Protein AF-A0A7S0C338-F1 (afdb_monomer_lite)

Structure (mmCIF, N/CA/C/O backbone):
data_AF-A0A7S0C338-F1
#
_entry.id   AF-A0A7S0C338-F1
#
loop_
_atom_site.group_PDB
_atom_site.id
_atom_site.type_symbol
_atom_site.label_atom_id
_atom_site.label_alt_id
_atom_site.label_comp_id
_atom_site.label_asym_id
_atom_site.label_entity_id
_atom_site.label_seq_id
_atom_site.pdbx_PDB_ins_code
_atom_site.Cartn_x
_atom_site.Cartn_y
_atom_site.Cartn_z
_atom_site.occupancy
_atom_site.B_iso_or_equiv
_atom_site.auth_seq_id
_atom_site.auth_comp_id
_atom_site.auth_asym_id
_atom_site.auth_atom_id
_atom_site.pdbx_PDB_model_num
ATOM 1 N N . GLU A 1 1 ? -32.234 -62.249 -32.617 1.00 43.56 1 GLU A N 1
ATOM 2 C CA . GLU A 1 1 ? -32.065 -62.218 -31.153 1.00 43.56 1 GLU A CA 1
ATOM 3 C C . GLU A 1 1 ? -30.595 -62.358 -30.805 1.00 43.56 1 GLU A C 1
ATOM 5 O O . GLU A 1 1 ? -30.044 -63.428 -30.993 1.00 43.56 1 GLU A O 1
ATOM 10 N N . THR A 1 2 ? -29.974 -61.285 -30.325 1.00 38.41 2 THR A N 1
ATOM 11 C CA . THR A 1 2 ? -28.829 -61.321 -29.404 1.00 38.41 2 THR A CA 1
ATOM 12 C C . THR A 1 2 ? -28.812 -59.966 -28.703 1.00 38.41 2 THR A C 1
ATOM 14 O O . THR A 1 2 ? -28.660 -58.916 -29.319 1.00 38.41 2 THR A O 1
ATOM 17 N N . LYS A 1 3 ? -29.110 -60.005 -27.407 1.00 37.59 3 LYS A N 1
ATOM 18 C CA . LYS A 1 3 ? -29.259 -58.870 -26.499 1.00 37.59 3 LYS A CA 1
ATOM 19 C C . LYS A 1 3 ? -28.003 -58.865 -25.629 1.00 37.59 3 LYS A C 1
ATOM 21 O O . LYS A 1 3 ? -27.769 -59.845 -24.930 1.00 37.59 3 LYS A O 1
ATOM 26 N N . SER A 1 4 ? -27.207 -57.800 -25.666 1.00 38.62 4 SER A N 1
ATOM 27 C CA . SER A 1 4 ? -26.162 -57.555 -24.667 1.00 38.62 4 SER A CA 1
ATOM 28 C C . SER A 1 4 ? -26.230 -56.103 -24.212 1.00 38.62 4 SER A C 1
ATOM 30 O O . SER A 1 4 ? -25.842 -55.175 -24.917 1.00 38.62 4 SER A O 1
ATOM 32 N N . THR A 1 5 ? -26.789 -55.944 -23.025 1.00 36.72 5 THR A N 1
ATOM 33 C CA . THR A 1 5 ? -26.713 -54.788 -22.137 1.00 36.72 5 THR A CA 1
ATOM 34 C C . THR A 1 5 ? -25.279 -54.543 -21.673 1.00 36.72 5 THR A C 1
ATOM 36 O O . THR A 1 5 ? -24.632 -55.483 -21.222 1.00 36.72 5 THR A O 1
ATOM 39 N N . SER A 1 6 ? -24.835 -53.284 -21.697 1.00 41.03 6 SER A N 1
ATOM 40 C CA . SER A 1 6 ? -24.351 -52.595 -20.493 1.00 41.03 6 SER A CA 1
ATOM 41 C C . SER A 1 6 ? -24.250 -51.075 -20.713 1.00 41.03 6 SER A C 1
ATOM 43 O O . SER A 1 6 ? -23.958 -50.648 -21.831 1.00 41.03 6 SER A O 1
ATOM 45 N N . PRO A 1 7 ? -24.511 -50.270 -19.665 1.00 42.47 7 PRO A N 1
ATOM 46 C CA . PRO A 1 7 ? -24.491 -48.810 -19.675 1.00 42.47 7 PRO A CA 1
ATOM 47 C C . PRO A 1 7 ? -23.142 -48.265 -19.174 1.00 42.47 7 PRO A C 1
ATOM 49 O O . PRO A 1 7 ? -22.485 -48.911 -18.370 1.00 42.47 7 PRO A O 1
ATOM 52 N N . ASN A 1 8 ? -22.751 -47.074 -19.623 1.00 35.34 8 ASN A N 1
ATOM 53 C CA . ASN A 1 8 ? -21.753 -46.183 -19.011 1.00 35.34 8 ASN A CA 1
ATOM 54 C C . ASN A 1 8 ? -22.004 -44.812 -19.667 1.00 35.34 8 ASN A C 1
ATOM 56 O O . ASN A 1 8 ? -22.096 -44.745 -20.886 1.00 35.34 8 ASN A O 1
ATOM 60 N N . GLY A 1 9 ? -22.229 -43.698 -18.981 1.00 30.81 9 GLY A N 1
ATOM 61 C CA . GLY A 1 9 ? -21.728 -43.285 -17.679 1.00 30.81 9 GLY A CA 1
ATOM 62 C C . GLY A 1 9 ? -21.125 -41.898 -17.897 1.00 30.81 9 GLY A C 1
ATOM 63 O O . GLY A 1 9 ? -19.931 -41.781 -18.139 1.00 30.81 9 GLY A O 1
ATOM 64 N N . THR A 1 10 ? -21.963 -40.863 -17.917 1.00 35.44 10 THR A N 1
ATOM 65 C CA . THR A 1 10 ? -21.527 -39.461 -17.869 1.00 35.44 10 THR A CA 1
ATOM 66 C C . THR A 1 10 ? -22.003 -38.897 -16.543 1.00 35.44 10 THR A C 1
ATOM 68 O O . THR A 1 10 ? -23.114 -38.385 -16.442 1.00 35.44 10 THR A O 1
ATOM 71 N N . GLU A 1 11 ? -21.178 -39.085 -15.515 1.00 37.72 11 GLU A N 1
ATOM 72 C CA . GLU A 1 11 ? -21.279 -38.343 -14.263 1.00 37.72 11 GLU A CA 1
ATOM 73 C C . GLU A 1 11 ? -20.536 -37.019 -14.437 1.00 37.72 11 GLU A C 1
ATOM 75 O O . GLU A 1 11 ? -19.308 -36.963 -14.503 1.00 37.72 11 GLU A O 1
ATOM 80 N N . GLU A 1 12 ? -21.319 -35.957 -14.556 1.00 36.47 12 GLU A N 1
ATOM 81 C CA . GLU A 1 12 ? -20.896 -34.571 -14.434 1.00 36.47 12 GLU A CA 1
ATOM 82 C C . GLU A 1 12 ? -20.808 -34.275 -12.926 1.00 36.47 12 GLU A C 1
ATOM 84 O O . GLU A 1 12 ? -21.821 -34.174 -12.236 1.00 36.47 12 GLU A O 1
ATOM 89 N N . HIS A 1 13 ? -19.591 -34.261 -12.376 1.00 35.47 13 HIS A N 1
ATOM 90 C CA . HIS A 1 13 ? -19.359 -33.929 -10.967 1.00 35.47 13 HIS A CA 1
ATOM 91 C C . HIS A 1 13 ? -19.342 -32.406 -10.802 1.00 35.47 13 HIS A C 1
ATOM 93 O O . HIS A 1 13 ? -18.285 -31.775 -10.833 1.00 35.47 13 HIS A O 1
ATOM 99 N N . ASP A 1 14 ? -20.526 -31.824 -10.613 1.00 30.72 14 ASP A N 1
ATOM 100 C CA . ASP A 1 14 ? -20.688 -30.481 -10.056 1.00 30.72 14 ASP A CA 1
ATOM 101 C C . ASP A 1 14 ? -20.282 -30.506 -8.576 1.00 30.72 14 ASP A C 1
ATOM 103 O O . ASP A 1 14 ? -21.012 -30.969 -7.695 1.00 30.72 14 ASP A O 1
ATOM 107 N N . ALA A 1 15 ? -19.080 -30.009 -8.288 1.00 30.52 15 ALA A N 1
ATOM 108 C CA . ALA A 1 15 ? -18.600 -29.815 -6.928 1.00 30.52 15 ALA A CA 1
ATOM 109 C C . ALA A 1 15 ? -19.351 -28.647 -6.263 1.00 30.52 15 ALA A C 1
ATOM 111 O O . ALA A 1 15 ? -18.904 -27.499 -6.265 1.00 30.52 15 ALA A O 1
ATOM 112 N N . VAL A 1 16 ? -20.504 -28.949 -5.667 1.00 31.42 16 VAL A N 1
ATOM 113 C CA . VAL A 1 16 ? -21.186 -28.069 -4.714 1.00 31.42 16 VAL A CA 1
ATOM 114 C C . VAL A 1 16 ? -20.359 -28.039 -3.427 1.00 31.42 16 VAL A C 1
ATOM 116 O O . VAL A 1 16 ? -20.384 -28.971 -2.628 1.00 31.42 16 VAL A O 1
ATOM 119 N N . ILE A 1 17 ? -19.599 -26.961 -3.222 1.00 31.92 17 ILE A N 1
ATOM 120 C CA . ILE A 1 17 ? -18.939 -26.685 -1.942 1.00 31.92 17 ILE A CA 1
ATOM 121 C C . ILE A 1 17 ? -20.025 -26.255 -0.949 1.00 31.92 17 ILE A C 1
ATOM 123 O O . ILE A 1 17 ? -20.461 -25.104 -0.941 1.00 31.92 17 ILE A O 1
ATOM 127 N N . SER A 1 18 ? -20.483 -27.195 -0.124 1.00 28.11 18 SER A N 1
ATOM 128 C CA . SER A 1 18 ? -21.333 -26.923 1.034 1.00 28.11 18 SER A CA 1
ATOM 129 C C . SER A 1 18 ? -20.506 -26.271 2.145 1.00 28.11 18 SER A C 1
ATOM 131 O O . SER A 1 18 ? -19.536 -26.858 2.629 1.00 28.11 18 SER A O 1
ATOM 133 N N . PHE A 1 19 ? -20.893 -25.068 2.562 1.00 34.81 19 PHE A N 1
ATOM 134 C CA . PHE A 1 19 ? -20.373 -24.437 3.772 1.00 34.81 19 PHE A CA 1
ATOM 135 C C . PHE A 1 19 ? -21.035 -25.080 4.999 1.00 34.81 19 PHE A C 1
ATOM 137 O O . PHE A 1 19 ? -22.256 -25.206 5.038 1.00 34.81 19 PHE A O 1
ATOM 144 N N . TYR A 1 20 ? -20.235 -25.492 5.984 1.00 32.41 20 TYR A N 1
ATOM 145 C CA . TYR A 1 20 ? -20.728 -25.816 7.323 1.00 32.41 20 TYR A CA 1
ATOM 146 C C . TYR A 1 20 ? -21.104 -24.501 8.022 1.00 32.41 20 TYR A C 1
ATOM 148 O O . TYR A 1 20 ? -20.242 -23.643 8.222 1.00 32.41 20 TYR A O 1
ATOM 156 N N . GLU A 1 21 ? -22.381 -24.331 8.355 1.00 37.03 21 GLU A N 1
ATOM 157 C CA . GLU A 1 21 ? -22.854 -23.300 9.281 1.00 37.03 21 GLU A CA 1
ATOM 158 C C . GLU A 1 21 ? -22.939 -23.931 10.677 1.00 37.03 21 GLU A C 1
ATOM 160 O O . GLU A 1 21 ? -23.788 -24.785 10.919 1.00 37.03 21 GLU A O 1
ATOM 165 N N . ASP A 1 22 ? -22.039 -23.539 11.584 1.00 32.62 22 ASP A N 1
ATOM 166 C CA . ASP A 1 22 ? -22.205 -23.805 13.017 1.00 32.62 22 ASP A CA 1
ATOM 167 C C . ASP A 1 22 ? -23.166 -22.754 13.605 1.00 32.62 22 ASP A C 1
ATOM 169 O O . ASP A 1 22 ? -22.917 -21.546 13.554 1.00 32.62 22 ASP A O 1
ATOM 173 N N . GLU A 1 23 ? -24.285 -23.240 14.143 1.00 49.34 23 GLU A N 1
ATOM 174 C CA . GLU A 1 23 ? -25.528 -22.513 14.461 1.00 49.34 23 GLU A CA 1
ATOM 175 C C . GLU A 1 23 ? -25.677 -22.111 15.946 1.00 49.34 23 GLU A C 1
ATOM 177 O O . GLU A 1 23 ? -26.789 -21.910 16.421 1.00 49.34 23 GLU A O 1
ATOM 182 N N . GLU A 1 24 ? -24.604 -21.942 16.726 1.00 45.72 24 GLU A N 1
ATOM 183 C CA . GLU A 1 24 ? -24.749 -21.607 18.160 1.00 45.72 24 GLU A CA 1
ATOM 184 C C . GLU A 1 24 ? -23.833 -20.472 18.648 1.00 45.72 24 GLU A C 1
ATOM 186 O O . GLU A 1 24 ? -22.929 -20.677 19.455 1.00 45.72 24 GLU A O 1
ATOM 191 N N . ASN A 1 25 ? -24.101 -19.235 18.196 1.00 39.78 25 ASN A N 1
ATOM 192 C CA . ASN A 1 25 ? -24.156 -18.054 19.084 1.00 39.78 25 ASN A CA 1
ATOM 193 C C . ASN A 1 25 ? -24.581 -16.759 18.354 1.00 39.78 25 ASN A C 1
ATOM 195 O O . ASN A 1 25 ? -23.832 -16.180 17.567 1.00 39.78 25 ASN A O 1
ATOM 199 N N . LYS A 1 26 ? -25.758 -16.228 18.700 1.00 38.28 26 LYS A N 1
ATOM 200 C CA . LYS A 1 26 ? -26.211 -14.845 18.434 1.00 38.28 26 LYS A CA 1
ATOM 201 C C . LYS A 1 26 ? -26.968 -14.344 19.677 1.00 38.28 26 LYS A C 1
ATOM 203 O O . LYS A 1 26 ? -27.572 -15.179 20.343 1.00 38.28 26 LYS A O 1
ATOM 208 N N . PRO A 1 27 ? -27.071 -13.025 19.958 1.00 42.88 27 PRO A N 1
ATOM 209 C CA . PRO A 1 27 ? -26.580 -11.889 19.176 1.00 42.88 27 PRO A CA 1
ATOM 210 C C . PRO A 1 27 ? -25.826 -10.834 20.017 1.00 42.88 27 PRO A C 1
ATOM 212 O O . PRO A 1 27 ? -26.316 -10.352 21.036 1.00 42.88 27 PRO A O 1
ATOM 215 N N . LEU A 1 28 ? -24.692 -10.341 19.520 1.00 40.44 28 LEU A N 1
ATOM 216 C CA . LEU A 1 28 ? -24.224 -8.997 19.867 1.00 40.44 28 LEU A CA 1
ATOM 217 C C . LEU A 1 28 ? -24.465 -8.121 18.642 1.00 40.44 28 LEU A C 1
ATOM 219 O O . LEU A 1 28 ? -23.961 -8.430 17.568 1.00 40.44 28 LEU A O 1
ATOM 223 N N . VAL A 1 29 ? -25.330 -7.115 18.818 1.00 45.50 29 VAL A N 1
ATOM 224 C CA . VAL A 1 29 ? -25.673 -6.003 17.910 1.00 45.50 29 VAL A CA 1
ATOM 225 C C . VAL A 1 29 ? -25.000 -6.113 16.541 1.00 45.50 29 VAL A C 1
ATOM 227 O O . VAL A 1 29 ? -23.819 -5.798 16.404 1.00 45.50 29 VAL A O 1
ATOM 230 N N . SER A 1 30 ? -25.751 -6.539 15.520 1.00 45.62 30 SER A N 1
ATOM 231 C CA . SER A 1 30 ? -25.252 -6.571 14.146 1.00 45.62 30 SER A CA 1
ATOM 232 C C . SER A 1 30 ? -24.934 -5.143 13.705 1.00 45.62 30 SER A C 1
ATOM 234 O O . SER A 1 30 ? -25.808 -4.424 13.214 1.00 45.62 30 SER A O 1
ATOM 236 N N . LYS A 1 31 ? -23.684 -4.707 13.881 1.00 58.28 31 LYS A N 1
ATOM 237 C CA . LYS A 1 31 ? -23.162 -3.609 13.077 1.00 58.28 31 LYS A CA 1
ATOM 238 C C . LYS A 1 31 ? -23.349 -4.058 11.633 1.00 58.28 31 LYS A C 1
ATOM 240 O O . LYS A 1 31 ? -22.826 -5.099 11.238 1.00 58.28 31 LYS A O 1
ATOM 245 N N . GLY A 1 32 ? -24.197 -3.344 10.894 1.00 69.88 32 GLY A N 1
ATOM 246 C CA . GLY A 1 32 ? -24.371 -3.591 9.471 1.00 69.88 32 GLY A CA 1
ATOM 247 C C . GLY A 1 32 ? -22.998 -3.626 8.806 1.00 69.88 32 GLY A C 1
ATOM 248 O O . GLY A 1 32 ? -22.091 -2.897 9.209 1.00 69.88 32 GLY A O 1
ATOM 249 N N . LYS A 1 33 ? -22.830 -4.518 7.832 1.00 74.75 33 LYS A N 1
ATOM 250 C CA . LYS A 1 33 ? -21.594 -4.607 7.055 1.00 74.75 33 LYS A CA 1
ATOM 251 C C . LYS A 1 33 ? -21.246 -3.215 6.500 1.00 74.75 33 LYS A C 1
ATOM 253 O O . LYS A 1 33 ? -22.156 -2.583 5.958 1.00 74.75 33 LYS A O 1
ATOM 258 N N . PRO A 1 34 ? -19.992 -2.742 6.623 1.00 82.00 34 PRO A N 1
ATOM 259 C CA . PRO A 1 34 ? -19.646 -1.391 6.203 1.00 82.00 34 PRO A CA 1
ATOM 260 C C . PRO A 1 34 ? -19.918 -1.193 4.707 1.00 82.00 34 PRO A C 1
ATOM 262 O O . PRO A 1 34 ? -19.687 -2.090 3.887 1.00 82.00 34 PRO A O 1
ATOM 265 N N . SER A 1 35 ? -20.460 -0.024 4.380 1.00 81.50 35 SER A N 1
ATOM 266 C CA . SER A 1 35 ? -20.827 0.416 3.038 1.00 81.50 35 SER A CA 1
ATOM 267 C C . SER A 1 35 ? -19.679 1.188 2.383 1.00 81.50 35 SER A C 1
ATOM 269 O O . SER A 1 35 ? -18.842 1.764 3.072 1.00 81.50 35 SER A O 1
ATOM 271 N N . SER A 1 36 ? -19.652 1.275 1.050 1.00 75.88 36 SER A N 1
ATOM 272 C CA . SER A 1 36 ? -18.577 1.971 0.318 1.00 75.88 36 SER A CA 1
ATOM 273 C C . SER A 1 36 ? -18.465 3.473 0.604 1.00 75.88 36 SER A C 1
ATOM 275 O O . SER A 1 36 ? -17.475 4.099 0.241 1.00 75.88 36 SER A O 1
ATOM 277 N N . SER A 1 37 ? -19.464 4.068 1.260 1.00 80.94 37 SER A N 1
ATOM 278 C CA . SER A 1 37 ? -19.430 5.472 1.688 1.00 80.94 37 SER A CA 1
ATOM 279 C C . SER A 1 37 ? -18.723 5.672 3.035 1.00 80.94 37 SER A C 1
ATOM 281 O O . SER A 1 37 ? -18.488 6.814 3.432 1.00 80.94 37 SER A O 1
ATOM 283 N N . ASP A 1 38 ? -18.370 4.584 3.727 1.00 86.06 38 ASP A N 1
ATOM 284 C CA . ASP A 1 38 ? -17.810 4.622 5.081 1.00 86.06 38 ASP A CA 1
ATOM 285 C C . ASP A 1 38 ? -16.304 4.918 5.082 1.00 86.06 38 ASP A C 1
ATOM 287 O O . ASP A 1 38 ? -15.761 5.336 6.103 1.00 86.06 38 ASP A O 1
ATOM 291 N N . TRP A 1 39 ? -15.619 4.741 3.947 1.00 94.12 39 TRP A N 1
ATOM 292 C CA . TRP A 1 39 ? -14.182 4.974 3.810 1.00 94.12 39 TRP A CA 1
ATOM 293 C C . TRP A 1 39 ? -13.843 5.954 2.685 1.00 94.12 39 TRP A C 1
ATOM 295 O O . TRP A 1 39 ? -14.589 6.169 1.731 1.00 94.12 39 TRP A O 1
ATOM 305 N N . LYS A 1 40 ? -12.665 6.562 2.803 1.00 95.19 40 LYS A N 1
ATOM 306 C CA . LYS A 1 40 ? -12.047 7.434 1.801 1.00 95.19 40 LYS A CA 1
ATOM 307 C C . LYS A 1 40 ? -10.656 6.922 1.464 1.00 95.19 40 LYS A C 1
ATOM 309 O O . LYS A 1 40 ? -10.075 6.159 2.226 1.00 95.19 40 LYS A O 1
ATOM 314 N N . PHE A 1 41 ? -10.111 7.368 0.336 1.00 95.81 41 PHE A N 1
ATOM 315 C CA . PHE A 1 41 ? -8.775 6.986 -0.115 1.00 95.81 41 PHE A CA 1
ATOM 316 C C . PHE A 1 41 ? -7.814 8.169 -0.062 1.00 95.81 41 PHE A C 1
ATOM 318 O O . PHE A 1 41 ? -8.179 9.280 -0.452 1.00 95.81 41 PHE A O 1
ATOM 325 N N . ARG A 1 42 ? -6.577 7.929 0.377 1.00 95.25 42 ARG A N 1
ATOM 326 C CA . ARG A 1 42 ? -5.474 8.898 0.290 1.00 95.25 42 ARG A CA 1
ATOM 327 C C . ARG A 1 42 ? -4.122 8.190 0.143 1.00 95.25 42 ARG A C 1
ATOM 329 O O . ARG A 1 42 ? -4.019 7.018 0.507 1.00 95.25 42 ARG A O 1
ATOM 336 N N . PRO A 1 43 ? -3.075 8.881 -0.337 1.00 94.62 43 PRO A N 1
ATOM 337 C CA . PRO A 1 43 ? -1.708 8.394 -0.206 1.00 94.62 43 PRO A CA 1
ATOM 338 C C . PRO A 1 43 ? -1.318 8.217 1.265 1.00 94.62 43 PRO A C 1
ATOM 340 O O . PRO A 1 43 ? -1.842 8.902 2.153 1.00 94.62 43 PRO A O 1
ATOM 343 N N . LEU A 1 44 ? -0.374 7.316 1.517 1.00 93.50 44 LEU A N 1
ATOM 344 C CA . LEU A 1 44 ? 0.226 7.167 2.837 1.00 93.50 44 LEU A CA 1
ATOM 345 C C . LEU A 1 44 ? 1.084 8.400 3.173 1.00 93.50 44 LEU A C 1
ATOM 347 O O . LEU A 1 44 ? 1.752 8.951 2.297 1.00 93.50 44 LEU A O 1
ATOM 351 N N . HIS A 1 45 ? 1.092 8.827 4.435 1.00 91.75 45 HIS A N 1
ATOM 352 C CA . HIS A 1 45 ? 1.898 9.956 4.904 1.00 91.75 45 HIS A CA 1
ATOM 353 C C . HIS A 1 45 ? 2.800 9.576 6.083 1.00 91.75 45 HIS A C 1
ATOM 355 O O . HIS A 1 45 ? 2.577 8.578 6.764 1.00 91.75 45 HIS A O 1
ATOM 361 N N . VAL A 1 46 ? 3.787 10.420 6.404 1.00 92.69 46 VAL A N 1
ATOM 362 C CA . VAL A 1 46 ? 4.780 10.165 7.472 1.00 92.69 46 VAL A CA 1
ATOM 363 C C . VAL A 1 46 ? 4.143 9.841 8.831 1.00 92.69 46 VAL A C 1
ATOM 365 O O . VAL A 1 46 ? 4.624 8.955 9.531 1.00 92.69 46 VAL A O 1
ATOM 368 N N . GLY A 1 47 ? 3.019 10.476 9.179 1.00 92.69 47 GLY A N 1
ATOM 369 C CA . GLY A 1 47 ? 2.276 10.189 10.416 1.00 92.69 47 GLY A CA 1
ATOM 370 C C . GLY A 1 47 ? 1.585 8.815 10.478 1.00 92.69 47 GLY A C 1
ATOM 371 O O . GLY A 1 47 ? 1.055 8.447 11.525 1.00 92.69 47 GLY A O 1
ATOM 372 N N . ASP A 1 48 ? 1.573 8.041 9.389 1.00 94.38 48 ASP A N 1
ATOM 373 C CA . ASP A 1 48 ? 0.963 6.706 9.347 1.00 94.38 48 ASP A CA 1
ATOM 374 C C . ASP A 1 48 ? 1.952 5.602 9.729 1.00 94.38 48 ASP A C 1
ATOM 376 O O . ASP A 1 48 ? 1.530 4.466 9.908 1.00 94.38 48 ASP A O 1
ATOM 380 N N . ARG A 1 49 ? 3.253 5.913 9.860 1.00 94.69 49 ARG A N 1
ATOM 381 C CA . ARG A 1 49 ? 4.346 4.931 9.990 1.00 94.69 49 ARG A CA 1
ATOM 382 C C . ARG A 1 49 ? 4.068 3.829 11.015 1.00 94.69 49 ARG A C 1
ATOM 384 O O . ARG A 1 49 ? 4.162 2.651 10.685 1.00 94.69 49 ARG A O 1
ATOM 391 N N . GLU A 1 50 ? 3.713 4.206 12.238 1.00 95.25 50 GLU A N 1
ATOM 392 C CA . GLU A 1 50 ? 3.494 3.232 13.317 1.00 95.25 50 GLU A CA 1
ATOM 393 C C . GLU A 1 50 ? 2.208 2.424 13.120 1.00 95.25 50 GLU A C 1
ATOM 395 O O . GLU A 1 50 ? 2.163 1.225 13.397 1.00 95.25 50 GLU A O 1
ATOM 400 N N . GLU A 1 51 ? 1.167 3.061 12.588 1.00 95.44 51 GLU A N 1
ATOM 401 C CA . GLU A 1 51 ? -0.120 2.416 12.334 1.00 95.44 51 GLU A CA 1
ATOM 402 C C . GLU A 1 51 ? -0.008 1.407 11.192 1.00 95.44 51 GLU A C 1
ATOM 404 O O . GLU A 1 51 ? -0.412 0.258 11.344 1.00 95.44 51 GLU A O 1
ATOM 409 N N . ILE A 1 52 ? 0.616 1.790 10.075 1.00 95.31 52 ILE A N 1
ATOM 410 C CA . ILE A 1 52 ? 0.778 0.893 8.933 1.00 95.31 52 ILE A CA 1
ATOM 411 C C . ILE A 1 52 ? 1.689 -0.289 9.262 1.00 95.31 52 ILE A C 1
ATOM 413 O O . ILE A 1 52 ? 1.422 -1.393 8.790 1.00 95.31 52 ILE A O 1
ATOM 417 N N . LYS A 1 53 ? 2.724 -0.083 10.088 1.00 96.25 53 LYS A N 1
ATOM 418 C CA . LYS A 1 53 ? 3.587 -1.158 10.583 1.00 96.25 53 LYS A CA 1
ATOM 419 C C . LYS A 1 53 ? 2.793 -2.146 11.428 1.00 96.25 53 LYS A C 1
ATOM 421 O O . LYS A 1 53 ? 2.832 -3.339 11.147 1.00 96.25 53 LYS A O 1
ATOM 426 N N . SER A 1 54 ? 2.039 -1.642 12.403 1.00 96.00 54 SER A N 1
ATOM 427 C CA . SER A 1 54 ? 1.208 -2.477 13.278 1.00 96.00 54 SER A CA 1
ATOM 428 C C . SER A 1 54 ? 0.207 -3.302 12.464 1.00 96.00 54 SER A C 1
ATOM 430 O O . SER A 1 54 ? 0.100 -4.509 12.653 1.00 96.00 54 SER A O 1
ATOM 432 N N . LEU A 1 55 ? -0.448 -2.675 11.481 1.00 96.31 55 LEU A N 1
ATOM 433 C CA . LEU A 1 55 ? -1.368 -3.357 10.571 1.00 96.31 55 LEU A CA 1
ATOM 434 C C . LEU A 1 55 ? -0.669 -4.409 9.699 1.00 96.31 55 LEU A C 1
ATOM 436 O O . LEU A 1 55 ? -1.228 -5.475 9.483 1.00 96.31 55 LEU A O 1
ATOM 440 N N . HIS A 1 56 ? 0.547 -4.161 9.203 1.00 96.12 56 HIS A N 1
ATOM 441 C CA . HIS A 1 56 ? 1.285 -5.169 8.430 1.00 96.12 56 HIS A CA 1
ATOM 442 C C . HIS A 1 56 ? 1.680 -6.375 9.286 1.00 96.12 56 HIS A C 1
ATOM 444 O O . HIS A 1 56 ? 1.556 -7.504 8.818 1.00 96.12 56 HIS A O 1
ATOM 450 N N . GLU A 1 57 ? 2.128 -6.146 10.522 1.00 95.38 57 GLU A N 1
ATOM 451 C CA . GLU A 1 57 ? 2.468 -7.216 11.468 1.00 95.38 57 GLU A CA 1
ATOM 452 C C . GLU A 1 57 ? 1.240 -8.031 11.900 1.00 95.38 57 GLU A C 1
ATOM 454 O O . GLU A 1 57 ? 1.367 -9.214 12.207 1.00 95.38 57 GLU A O 1
ATOM 459 N N . GLU 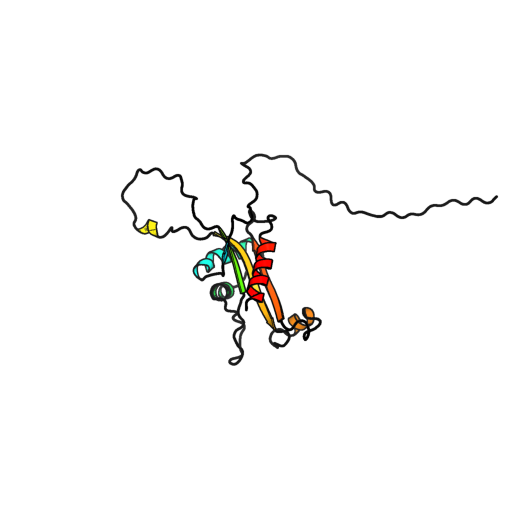A 1 58 ? 0.054 -7.417 11.894 1.00 95.50 58 GLU A N 1
ATOM 460 C CA . GLU A 1 58 ? -1.222 -8.092 12.135 1.00 95.50 58 GLU A CA 1
ATOM 461 C C . GLU A 1 58 ? -1.708 -8.870 10.899 1.00 95.50 58 GLU A C 1
ATOM 463 O O . GLU A 1 58 ? -2.156 -10.011 11.005 1.00 95.50 58 GLU A O 1
ATOM 468 N N . TRP A 1 59 ? -1.649 -8.259 9.713 1.00 95.38 59 TRP A N 1
ATOM 469 C CA . TRP A 1 59 ? -2.228 -8.821 8.490 1.00 95.38 59 TRP A CA 1
ATOM 470 C C . TRP A 1 59 ? -1.369 -9.911 7.857 1.00 95.38 59 TRP A C 1
ATOM 472 O O . TRP A 1 59 ? -1.911 -10.774 7.162 1.00 95.38 59 TRP A O 1
ATOM 482 N N . PHE A 1 60 ? -0.051 -9.869 8.058 1.00 94.81 60 PHE A N 1
ATOM 483 C CA . PHE A 1 60 ? 0.885 -10.751 7.375 1.00 94.81 60 PHE A CA 1
ATOM 484 C C . PHE A 1 60 ? 1.833 -11.443 8.359 1.00 94.81 60 PHE A C 1
ATOM 486 O O . PHE A 1 60 ? 2.408 -10.801 9.233 1.00 94.81 60 PHE A O 1
ATOM 493 N N . PRO A 1 61 ? 2.107 -12.745 8.167 1.00 92.00 61 PRO A N 1
ATOM 494 C CA . PRO A 1 61 ? 3.099 -13.457 8.974 1.00 92.00 61 PRO A CA 1
ATOM 495 C C . PRO A 1 61 ? 4.543 -13.014 8.673 1.00 92.00 61 PRO A C 1
ATOM 497 O O . PRO A 1 61 ? 5.462 -13.332 9.427 1.00 92.00 61 PRO A O 1
ATOM 500 N N . VAL A 1 62 ? 4.764 -12.303 7.560 1.00 91.31 62 VAL A N 1
ATOM 501 C CA . VAL A 1 62 ? 6.080 -11.828 7.120 1.00 91.31 62 VAL A CA 1
ATOM 502 C C . VAL A 1 62 ? 6.350 -10.441 7.693 1.00 91.31 62 VAL A C 1
ATOM 504 O O . VAL A 1 62 ? 5.587 -9.505 7.466 1.00 91.31 62 VAL A O 1
ATOM 507 N N . ARG A 1 63 ? 7.482 -10.292 8.388 1.00 90.25 63 ARG A N 1
ATOM 508 C CA . ARG A 1 63 ? 7.926 -9.002 8.925 1.00 90.25 63 ARG A CA 1
ATOM 509 C C . ARG A 1 63 ? 8.806 -8.263 7.926 1.00 90.25 63 ARG A C 1
ATOM 511 O O . ARG A 1 63 ? 9.837 -8.779 7.499 1.00 90.25 63 ARG A O 1
ATOM 518 N N . TYR A 1 64 ? 8.424 -7.031 7.615 1.00 91.25 64 TYR A N 1
ATOM 519 C CA . TYR A 1 64 ? 9.269 -6.092 6.883 1.00 91.25 64 TYR A CA 1
ATOM 520 C C . TYR A 1 64 ? 10.246 -5.387 7.831 1.00 91.25 64 TYR A C 1
ATOM 522 O O . TYR A 1 64 ? 9.997 -5.267 9.031 1.00 91.25 64 TYR A O 1
ATOM 530 N N . ASN A 1 65 ? 11.375 -4.922 7.297 1.00 92.00 65 ASN A N 1
ATOM 531 C CA . ASN A 1 65 ? 12.360 -4.166 8.067 1.00 92.00 65 ASN A CA 1
ATOM 532 C C . ASN A 1 65 ? 11.889 -2.722 8.338 1.00 92.00 65 ASN A C 1
ATOM 534 O O . ASN A 1 65 ? 11.070 -2.167 7.611 1.00 92.00 65 ASN A O 1
ATOM 538 N N . GLU A 1 66 ? 12.445 -2.078 9.368 1.00 93.06 66 GLU A N 1
ATOM 539 C CA . GLU A 1 66 ? 12.099 -0.687 9.718 1.00 93.06 66 GLU A CA 1
ATOM 540 C C . GLU A 1 66 ? 12.313 0.286 8.551 1.00 93.06 66 GLU A C 1
ATOM 542 O O . GLU A 1 66 ? 11.483 1.157 8.287 1.00 93.06 66 GLU A O 1
ATOM 547 N N . SER A 1 67 ? 13.400 0.090 7.801 1.00 90.75 67 SER A N 1
ATOM 548 C CA . SER A 1 67 ? 13.745 0.934 6.659 1.00 90.75 67 SER A CA 1
ATOM 549 C C . SER A 1 67 ? 12.727 0.849 5.521 1.00 90.75 67 SER A C 1
ATOM 551 O O . SER A 1 67 ? 12.569 1.831 4.790 1.00 90.75 67 SER A O 1
ATOM 553 N N . PHE A 1 68 ? 12.005 -0.268 5.373 1.00 91.19 68 PHE A N 1
ATOM 554 C CA . PHE A 1 68 ? 10.887 -0.371 4.439 1.00 91.19 68 PHE A CA 1
ATOM 555 C C . PHE A 1 68 ? 9.768 0.592 4.828 1.00 91.19 68 PHE A C 1
ATOM 557 O O . PHE A 1 68 ? 9.363 1.390 3.987 1.00 91.19 68 PHE A O 1
ATOM 564 N N . TYR A 1 69 ? 9.323 0.597 6.089 1.00 93.69 69 TYR A N 1
ATOM 565 C CA . TYR A 1 69 ? 8.260 1.503 6.545 1.00 93.69 69 TYR A CA 1
ATOM 566 C C . TYR A 1 69 ? 8.674 2.973 6.440 1.00 93.69 69 TYR A C 1
ATOM 568 O O . TYR A 1 69 ? 7.884 3.814 6.011 1.00 93.69 69 TYR A O 1
ATOM 576 N N . ASP A 1 70 ? 9.938 3.277 6.741 1.00 92.00 70 ASP A N 1
ATOM 577 C CA . ASP A 1 70 ? 10.502 4.613 6.551 1.00 92.00 70 ASP A CA 1
ATOM 578 C C . ASP A 1 70 ? 10.512 5.063 5.088 1.00 92.00 70 ASP A C 1
ATOM 580 O O . ASP A 1 70 ? 10.282 6.241 4.794 1.00 92.00 70 ASP A O 1
ATOM 584 N N . SER A 1 71 ? 10.787 4.141 4.171 1.00 90.44 71 SER A N 1
ATOM 585 C CA . SER A 1 71 ? 10.799 4.416 2.735 1.00 90.44 71 SER A CA 1
ATOM 586 C C . SER A 1 71 ? 9.365 4.535 2.191 1.00 90.44 71 SER A C 1
ATOM 588 O O . SER A 1 71 ? 9.065 5.457 1.428 1.00 90.44 71 SER A O 1
ATOM 590 N N . LEU A 1 72 ? 8.457 3.682 2.673 1.00 92.00 72 LEU A N 1
ATOM 591 C CA . LEU A 1 72 ? 7.049 3.603 2.288 1.00 92.00 72 LEU A CA 1
ATOM 592 C C . LEU A 1 72 ? 6.293 4.910 2.553 1.00 92.00 72 LEU A C 1
ATOM 594 O O . LEU A 1 72 ? 5.708 5.472 1.632 1.00 92.00 72 LEU A O 1
ATOM 598 N N . VAL A 1 73 ? 6.372 5.454 3.771 1.00 92.50 73 VAL A N 1
ATOM 599 C CA . VAL A 1 73 ? 5.678 6.713 4.125 1.00 92.50 73 VAL A CA 1
ATOM 600 C C . VAL A 1 73 ? 6.256 7.958 3.445 1.00 92.50 73 VAL A C 1
ATOM 602 O O . VAL A 1 73 ? 5.681 9.042 3.527 1.00 92.50 73 VAL A O 1
ATOM 605 N N . ARG A 1 74 ? 7.417 7.820 2.796 1.00 89.81 74 ARG A N 1
ATOM 606 C CA . ARG A 1 74 ? 8.086 8.869 2.013 1.00 89.81 74 ARG A CA 1
ATOM 607 C C . ARG A 1 74 ? 7.953 8.648 0.507 1.00 89.81 74 ARG A C 1
ATOM 609 O O . ARG A 1 74 ? 8.525 9.422 -0.258 1.00 89.81 74 ARG A O 1
ATOM 616 N N . ASN A 1 75 ? 7.239 7.603 0.094 1.00 85.12 75 ASN A N 1
ATOM 617 C CA . ASN A 1 75 ? 7.089 7.171 -1.290 1.00 85.12 75 ASN A CA 1
ATOM 618 C C . ASN A 1 75 ? 8.409 6.873 -2.026 1.00 85.12 75 ASN A C 1
ATOM 620 O O . ASN A 1 75 ? 8.528 7.070 -3.235 1.00 85.12 75 ASN A O 1
ATOM 624 N N . LYS A 1 76 ? 9.430 6.407 -1.303 1.00 81.81 76 LYS A N 1
ATOM 625 C CA . LYS A 1 76 ? 10.746 6.081 -1.869 1.00 81.81 76 LYS A CA 1
ATOM 626 C C . LYS A 1 76 ? 10.950 4.575 -1.840 1.00 81.81 76 LYS A C 1
ATOM 628 O O . LYS A 1 76 ? 10.598 3.942 -0.856 1.00 81.81 76 LYS A O 1
ATOM 633 N N . PHE A 1 77 ? 11.552 3.998 -2.876 1.00 74.44 77 PHE A N 1
ATOM 634 C CA . PHE A 1 77 ? 12.064 2.631 -2.825 1.00 74.44 77 PHE A CA 1
ATOM 635 C C . PHE A 1 77 ? 13.591 2.672 -2.805 1.00 74.44 77 PHE A C 1
ATOM 637 O O . PHE A 1 77 ? 14.230 3.122 -3.757 1.00 74.44 77 PHE A O 1
ATOM 644 N N . SER A 1 78 ? 14.189 2.246 -1.694 1.00 61.44 78 SER A N 1
ATOM 645 C CA . SER A 1 78 ? 15.641 2.238 -1.510 1.00 61.44 78 SER A CA 1
ATOM 646 C C . SER A 1 78 ? 16.241 0.905 -1.965 1.00 61.44 78 SER A C 1
ATOM 648 O O . SER A 1 78 ? 16.719 0.110 -1.162 1.00 61.44 78 SER A O 1
ATOM 650 N N . SER A 1 79 ? 16.250 0.656 -3.274 1.00 56.12 79 SER A N 1
ATOM 651 C CA . SER A 1 79 ? 17.129 -0.373 -3.845 1.00 56.12 79 SER A CA 1
ATOM 652 C C . SER A 1 79 ? 18.439 0.267 -4.293 1.00 56.12 79 SER A C 1
ATOM 654 O O . SER A 1 79 ? 18.452 1.280 -4.988 1.00 56.12 79 SER A O 1
ATOM 656 N N . GLN A 1 80 ? 19.543 -0.296 -3.811 1.00 52.25 80 GLN A N 1
ATOM 657 C CA . GLN A 1 80 ? 20.901 0.218 -3.958 1.00 52.25 80 GLN A CA 1
ATOM 658 C C . GLN A 1 80 ? 21.382 0.354 -5.415 1.00 52.25 80 GLN A C 1
ATOM 660 O O . GLN A 1 80 ? 21.163 -0.531 -6.234 1.00 52.25 80 GLN A O 1
ATOM 665 N N . LYS A 1 81 ? 22.188 1.412 -5.601 1.00 47.53 81 LYS A N 1
ATOM 666 C CA . LYS A 1 81 ? 23.399 1.530 -6.437 1.00 47.53 81 LYS A CA 1
ATOM 667 C C . LYS A 1 81 ? 23.247 1.504 -7.954 1.00 47.53 81 LYS A C 1
ATOM 669 O O . LYS A 1 81 ? 23.830 0.672 -8.624 1.00 47.53 81 LYS A O 1
ATOM 674 N N . ASP A 1 82 ? 22.638 2.557 -8.466 1.00 53.62 82 ASP A N 1
ATOM 675 C CA . ASP A 1 82 ? 23.146 3.205 -9.671 1.00 53.62 82 ASP A CA 1
ATOM 676 C C . ASP A 1 82 ? 23.062 4.709 -9.418 1.00 53.62 82 ASP A C 1
ATOM 678 O O . ASP A 1 82 ? 21.963 5.255 -9.323 1.00 53.62 82 ASP A O 1
ATOM 682 N N . GLU A 1 83 ? 24.201 5.390 -9.291 1.00 59.03 83 GLU A N 1
ATOM 683 C CA . GLU A 1 83 ? 24.248 6.849 -9.069 1.00 59.03 83 GLU A CA 1
ATOM 684 C C . GLU A 1 83 ? 23.596 7.643 -10.221 1.00 59.03 83 GLU A C 1
ATOM 686 O O . GLU A 1 83 ? 23.235 8.807 -10.052 1.00 59.03 83 GLU A O 1
ATOM 691 N N . ASN A 1 84 ? 23.347 6.982 -11.359 1.00 58.34 84 ASN A N 1
ATOM 692 C CA . ASN A 1 84 ? 22.716 7.547 -12.549 1.00 58.34 84 ASN A CA 1
ATOM 693 C C . ASN A 1 84 ? 21.274 7.060 -12.800 1.00 58.34 84 ASN A C 1
ATOM 695 O O . ASN A 1 84 ? 20.632 7.545 -13.734 1.00 58.34 84 ASN A O 1
ATOM 699 N N . SER A 1 85 ? 20.735 6.125 -12.008 1.00 60.28 85 SER A N 1
ATOM 700 C CA . SER A 1 85 ? 19.377 5.606 -12.222 1.00 60.28 85 SER A CA 1
ATOM 701 C C . SER A 1 85 ? 18.361 6.362 -11.368 1.00 60.28 85 SER A C 1
ATOM 703 O O . SER A 1 85 ? 18.488 6.434 -10.147 1.00 60.28 85 SER A O 1
ATOM 705 N N . LYS A 1 86 ? 17.293 6.877 -11.997 1.00 61.66 86 LYS A N 1
ATOM 706 C CA . LYS A 1 86 ? 16.169 7.525 -11.295 1.00 61.66 86 LYS A CA 1
ATOM 707 C C . LYS A 1 86 ? 15.663 6.611 -10.162 1.00 61.66 86 LYS A C 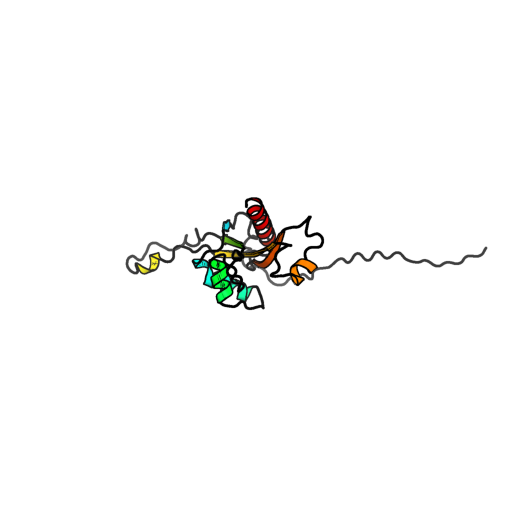1
ATOM 709 O O . LYS A 1 86 ? 15.401 5.436 -10.442 1.00 61.66 86 LYS A O 1
ATOM 714 N N . PRO A 1 87 ? 15.503 7.096 -8.918 1.00 65.12 87 PRO A N 1
ATOM 715 C CA . PRO A 1 87 ? 15.019 6.268 -7.819 1.00 65.12 87 PRO A CA 1
ATOM 716 C C . PRO A 1 87 ? 13.677 5.640 -8.189 1.00 65.12 87 PRO A C 1
ATOM 718 O O . PRO A 1 87 ? 12.820 6.279 -8.801 1.00 65.12 87 PRO A O 1
ATOM 721 N N . GLN A 1 88 ? 13.522 4.357 -7.875 1.00 73.00 88 GLN A N 1
ATOM 722 C CA . GLN A 1 88 ? 12.240 3.692 -8.021 1.00 73.00 88 GLN A CA 1
ATOM 723 C C . GLN A 1 88 ? 11.301 4.236 -6.943 1.00 73.00 88 GLN A C 1
ATOM 725 O O . GLN A 1 88 ? 11.670 4.338 -5.772 1.00 73.00 88 GLN A O 1
ATOM 730 N N . GLU A 1 89 ? 10.105 4.638 -7.348 1.00 84.62 89 GLU A N 1
ATOM 731 C CA . GLU A 1 89 ? 9.095 5.139 -6.426 1.00 84.62 89 GLU A CA 1
ATOM 732 C C . GLU A 1 89 ? 8.204 3.977 -5.991 1.00 84.62 89 GLU A C 1
ATOM 734 O O . GLU A 1 89 ? 7.903 3.054 -6.763 1.00 84.62 89 GLU A O 1
ATOM 739 N N . LEU A 1 90 ? 7.817 4.010 -4.720 1.00 89.50 90 LEU A N 1
ATOM 740 C CA . LEU A 1 90 ? 6.712 3.187 -4.265 1.00 89.50 90 LEU A CA 1
ATOM 741 C C . LEU A 1 90 ? 5.407 3.832 -4.736 1.00 89.50 90 LEU A C 1
ATOM 743 O O . LEU A 1 90 ? 5.352 5.002 -5.103 1.00 89.50 90 LEU A O 1
ATOM 747 N N . TYR A 1 91 ? 4.359 3.032 -4.769 1.00 92.19 91 TYR A N 1
ATOM 748 C CA . TYR A 1 91 ? 2.989 3.499 -4.772 1.00 92.19 91 TYR A CA 1
ATOM 749 C C . TYR A 1 91 ? 2.359 3.019 -3.475 1.00 92.19 91 TYR A C 1
ATOM 751 O O . TYR A 1 91 ? 2.545 1.866 -3.075 1.00 92.19 91 TYR A O 1
ATOM 759 N N . SER A 1 92 ? 1.597 3.893 -2.832 1.00 94.75 92 SER A N 1
ATOM 760 C CA . SER A 1 92 ? 0.806 3.535 -1.665 1.00 94.75 92 SER A CA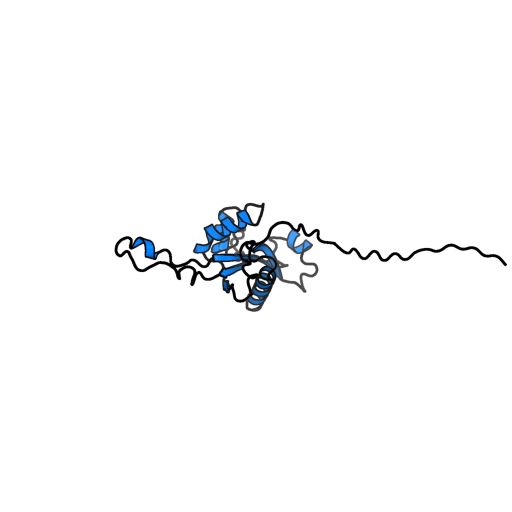 1
ATOM 761 C C . SER A 1 92 ? -0.538 4.246 -1.703 1.00 94.75 92 SER A C 1
ATOM 763 O O . SER A 1 92 ? -0.622 5.440 -1.997 1.00 94.75 92 SER A O 1
ATOM 765 N N . CYS A 1 93 ? -1.592 3.508 -1.380 1.00 95.88 93 CYS A N 1
ATOM 766 C CA . CYS A 1 93 ? -2.922 4.056 -1.175 1.00 95.88 93 CYS A CA 1
ATOM 767 C C . CYS A 1 93 ? -3.544 3.384 0.043 1.00 95.88 93 CYS A C 1
ATOM 769 O O . CYS A 1 93 ? -3.634 2.157 0.108 1.00 95.88 93 CYS A O 1
ATOM 771 N N . VAL A 1 94 ? -4.005 4.198 0.988 1.00 97.12 94 VAL A N 1
ATOM 772 C CA . VAL A 1 94 ? -4.759 3.739 2.150 1.00 97.12 94 VAL A CA 1
ATOM 773 C C . VAL A 1 94 ? -6.228 4.067 1.993 1.00 97.12 94 VAL A C 1
ATOM 775 O O . VAL A 1 94 ? -6.597 5.146 1.529 1.00 97.12 94 VAL A O 1
ATOM 778 N N . ALA A 1 95 ? -7.060 3.129 2.422 1.00 97.19 95 ALA A N 1
ATOM 779 C CA . ALA A 1 95 ? -8.436 3.391 2.771 1.00 97.19 95 ALA A CA 1
ATOM 780 C C . ALA A 1 95 ? -8.500 3.756 4.249 1.00 97.19 95 ALA A C 1
ATOM 782 O O . ALA A 1 95 ? -7.958 3.037 5.094 1.00 97.19 95 ALA A O 1
ATOM 783 N N . TYR A 1 96 ? -9.169 4.855 4.559 1.00 95.38 96 TYR A N 1
ATOM 784 C CA . TYR A 1 96 ? -9.289 5.361 5.913 1.00 95.38 96 TYR A CA 1
ATOM 785 C C . TYR A 1 96 ? -10.710 5.810 6.218 1.00 95.38 96 TYR A C 1
ATOM 787 O O . TYR A 1 96 ? -11.452 6.237 5.331 1.00 95.38 96 TYR A O 1
ATOM 795 N N . VAL A 1 97 ? -11.067 5.747 7.493 1.00 92.69 97 VAL A N 1
ATOM 796 C CA . VAL A 1 97 ? -12.316 6.297 8.013 1.00 92.69 97 VAL A CA 1
ATOM 797 C C . VAL A 1 97 ? -11.976 7.557 8.801 1.00 92.69 97 VAL A C 1
ATOM 799 O O . VAL A 1 97 ? -11.210 7.468 9.766 1.00 92.69 97 VAL A O 1
ATOM 802 N N . PRO A 1 98 ? -12.496 8.734 8.403 1.00 86.00 98 PRO A N 1
ATOM 803 C CA . PRO A 1 98 ? -12.284 9.955 9.159 1.00 86.00 98 PRO A CA 1
ATOM 804 C C . PRO A 1 98 ? -12.869 9.808 10.557 1.00 86.00 98 PRO A C 1
ATOM 806 O O . PRO A 1 98 ? -14.045 9.473 10.712 1.00 86.00 98 PRO A O 1
ATOM 809 N N . GLU A 1 99 ? -12.082 10.114 11.579 1.00 73.75 99 GLU A N 1
ATOM 810 C CA . GLU A 1 99 ? -12.573 10.150 12.951 1.00 73.75 99 GLU A CA 1
ATOM 811 C C . GLU A 1 99 ? -13.384 11.444 13.163 1.00 73.75 99 GLU A C 1
ATOM 813 O O . GLU A 1 99 ? -12.918 12.435 13.719 1.00 73.75 99 GLU A O 1
ATOM 818 N N . LYS A 1 100 ? -14.622 11.477 12.659 1.00 62.88 100 LYS A N 1
ATOM 819 C CA . LYS A 1 100 ? -15.626 12.485 13.027 1.00 62.88 100 LYS A CA 1
ATOM 820 C C . LYS A 1 100 ? -16.886 11.764 13.501 1.00 62.88 100 LYS A C 1
ATOM 822 O O . LYS A 1 100 ? -17.519 11.089 12.701 1.00 62.88 100 LYS A O 1
ATOM 827 N N . LEU A 1 101 ? -17.244 11.976 14.779 1.00 50.31 101 LEU A N 1
ATOM 828 C CA . LEU A 1 101 ? -18.433 11.475 15.509 1.00 50.31 101 LEU A CA 1
ATOM 829 C C . LEU A 1 101 ? -18.298 10.148 16.293 1.00 50.31 101 LEU A C 1
ATOM 831 O O . LEU A 1 101 ? -19.275 9.422 16.434 1.00 50.31 101 LEU A O 1
ATOM 835 N N . ALA A 1 102 ? -17.150 9.863 16.917 1.00 46.84 102 ALA A N 1
ATOM 836 C CA . ALA A 1 102 ? -17.125 8.951 18.078 1.00 46.84 102 ALA A CA 1
ATOM 837 C C . ALA A 1 102 ? -17.443 9.668 19.416 1.00 46.84 102 ALA A C 1
ATOM 839 O O . ALA A 1 102 ? -17.507 9.030 20.462 1.00 46.84 102 ALA A O 1
ATOM 840 N N . SER A 1 103 ? -17.655 10.991 19.400 1.00 48.78 103 SER A N 1
ATOM 841 C CA . SER A 1 103 ? -17.726 11.848 20.594 1.00 48.78 103 SER A CA 1
ATOM 842 C C . SER A 1 103 ? -19.075 12.553 20.826 1.00 48.78 103 SER A C 1
ATOM 844 O O . SER A 1 103 ? -19.099 13.632 21.409 1.00 48.78 103 SER A O 1
ATOM 846 N N . ASN A 1 104 ? -20.216 11.963 20.451 1.00 42.06 104 ASN A N 1
ATOM 847 C CA . ASN A 1 104 ? -21.537 12.465 20.886 1.00 42.06 104 ASN A CA 1
ATOM 848 C C . ASN A 1 104 ? -21.973 11.846 22.230 1.00 42.06 104 ASN A C 1
ATOM 850 O O . ASN A 1 104 ? -23.034 11.234 22.321 1.00 42.06 104 ASN A O 1
ATOM 854 N N . GLY A 1 105 ? -21.155 11.977 23.281 1.00 44.34 105 GLY A N 1
ATOM 855 C CA . GLY A 1 105 ? -21.495 11.373 24.576 1.00 44.34 105 GLY A CA 1
ATOM 856 C C . GLY A 1 105 ? -20.679 11.784 25.800 1.00 44.34 105 GLY A C 1
ATOM 857 O O . GLY A 1 105 ? -20.666 11.025 26.764 1.00 44.34 105 GLY A O 1
ATOM 858 N N . ILE A 1 106 ? -20.000 12.938 25.811 1.00 50.81 106 ILE A N 1
ATOM 859 C CA . ILE A 1 106 ? -19.339 13.419 27.036 1.00 50.81 106 ILE A CA 1
ATOM 860 C C . ILE A 1 106 ? -20.105 14.628 27.574 1.00 50.81 106 ILE A C 1
ATOM 862 O O . ILE A 1 106 ? -20.170 15.676 26.939 1.00 50.81 106 ILE A O 1
ATOM 866 N N . ASN A 1 107 ? -20.725 14.423 28.738 1.00 42.00 107 ASN A N 1
ATOM 867 C CA . ASN A 1 107 ? -21.488 15.412 29.486 1.00 42.00 107 ASN A CA 1
ATOM 868 C C . ASN A 1 107 ? -20.616 16.622 29.857 1.00 42.00 107 ASN A C 1
ATOM 870 O O . ASN A 1 107 ? -19.516 16.476 30.390 1.00 42.00 107 ASN A O 1
ATOM 874 N N . GLU A 1 108 ? -21.165 17.810 29.616 1.00 47.97 108 GLU A N 1
ATOM 875 C CA . GLU A 1 108 ? -20.663 19.130 30.011 1.00 47.97 108 GLU A CA 1
ATOM 876 C C . GLU A 1 108 ? -20.637 19.307 31.543 1.00 47.97 108 GLU A C 1
ATOM 878 O O . GLU A 1 108 ? -21.439 20.037 32.121 1.00 47.97 108 GLU A O 1
ATOM 883 N N . ALA A 1 109 ? -19.723 18.630 32.237 1.00 45.50 109 ALA A N 1
ATOM 884 C CA . ALA A 1 109 ? -19.461 18.904 33.648 1.00 45.50 109 ALA A CA 1
ATOM 885 C C . ALA A 1 109 ? -18.058 18.455 34.065 1.00 45.50 109 ALA A C 1
ATOM 887 O O . ALA A 1 109 ? -17.912 17.453 34.758 1.00 45.50 109 ALA A O 1
ATOM 888 N N . SER A 1 110 ? -17.027 19.200 33.659 1.00 44.75 110 SER A N 1
ATOM 889 C CA . SER A 1 110 ? -15.853 19.515 34.496 1.00 44.75 110 SER A CA 1
ATOM 890 C C . SER A 1 110 ? -14.889 20.400 33.713 1.00 44.75 110 SER A C 1
ATOM 892 O O . SER A 1 110 ? -14.157 19.956 32.834 1.00 44.75 110 SER A O 1
ATOM 894 N N . ARG A 1 111 ? -14.931 21.695 34.026 1.00 49.88 111 ARG A N 1
ATOM 895 C CA . ARG A 1 111 ? -13.945 22.679 33.584 1.00 49.88 111 ARG A CA 1
ATOM 896 C C . ARG A 1 111 ? -12.642 22.481 34.360 1.00 49.88 111 ARG A C 1
ATOM 898 O O . ARG A 1 111 ? -12.680 22.261 35.566 1.00 49.88 111 ARG A O 1
ATOM 905 N N . CYS A 1 112 ? -11.541 22.732 33.652 1.00 49.06 112 CYS A N 1
ATOM 906 C CA . CYS A 1 112 ? -10.188 22.995 34.147 1.00 49.06 112 CYS A CA 1
ATOM 907 C C . CYS A 1 112 ? -9.332 21.766 34.486 1.00 49.06 112 CYS A C 1
ATOM 909 O O . CYS A 1 112 ? -9.150 21.460 35.657 1.00 49.06 112 CYS A O 1
ATOM 911 N N . GLN A 1 113 ? -8.717 21.168 33.461 1.00 44.97 113 GLN A N 1
ATOM 912 C CA . GLN A 1 113 ? -7.285 20.830 33.400 1.00 44.97 113 GLN A CA 1
ATOM 913 C C . GLN A 1 113 ? -6.955 20.291 31.991 1.00 44.97 113 GLN A C 1
ATOM 915 O O . GLN A 1 113 ? -7.792 19.669 31.349 1.00 44.97 113 GLN A O 1
ATOM 920 N N . ASP A 1 114 ? -5.751 20.609 31.515 1.00 38.97 114 ASP A N 1
ATOM 921 C CA . ASP A 1 114 ? -5.048 19.977 30.386 1.00 38.97 114 ASP A CA 1
ATOM 922 C C . ASP A 1 114 ? -5.274 20.536 28.969 1.00 38.97 114 ASP A C 1
ATOM 924 O O . ASP A 1 114 ? -5.980 19.989 28.120 1.00 38.97 114 ASP A O 1
ATOM 928 N N . ILE A 1 115 ? -4.490 21.580 28.675 1.00 47.56 115 ILE A N 1
ATOM 929 C CA . ILE A 1 115 ? -4.112 22.045 27.324 1.00 47.56 115 ILE A CA 1
ATOM 930 C C . ILE A 1 115 ? -3.353 20.946 26.529 1.00 47.56 115 ILE A C 1
ATOM 932 O O . ILE A 1 115 ? -3.218 21.044 25.312 1.00 47.56 115 ILE A O 1
ATOM 936 N N . GLU A 1 116 ? -2.954 19.842 27.170 1.00 42.94 116 GLU A N 1
ATOM 937 C CA . GLU A 1 116 ? -2.394 18.634 26.536 1.00 42.94 116 GLU A CA 1
ATOM 938 C C . GLU A 1 116 ? -3.447 17.780 25.795 1.00 42.94 116 GLU A C 1
ATOM 940 O O . GLU A 1 116 ? -3.120 16.977 24.922 1.00 42.94 116 GLU A O 1
ATOM 945 N N . THR A 1 117 ? -4.738 18.009 26.054 1.00 41.84 117 THR A N 1
ATOM 946 C CA . THR A 1 117 ? -5.849 17.256 25.440 1.00 41.84 117 THR A CA 1
ATOM 947 C C . THR A 1 117 ? -6.174 17.721 24.008 1.00 41.84 117 THR A C 1
ATOM 949 O O . THR A 1 117 ? -6.887 17.043 23.268 1.00 41.84 117 THR A O 1
ATOM 952 N N . ALA A 1 118 ? -5.606 18.845 23.557 1.00 40.91 118 ALA A N 1
ATOM 953 C CA . ALA A 1 118 ? -5.848 19.409 22.224 1.00 40.91 118 ALA A CA 1
ATOM 954 C C . ALA A 1 118 ? -5.114 18.677 21.075 1.00 40.91 118 ALA A C 1
ATOM 956 O O . ALA A 1 118 ? -5.370 18.965 19.907 1.00 40.91 118 ALA A O 1
ATOM 957 N N . GLN A 1 119 ? -4.233 17.713 21.380 1.00 42.12 119 GLN A N 1
ATOM 958 C CA . GLN A 1 119 ? -3.527 16.882 20.388 1.00 42.12 119 GLN A CA 1
ATOM 959 C C . GLN A 1 119 ? -4.232 15.560 20.057 1.00 42.12 119 GLN A C 1
ATOM 961 O O . GLN A 1 119 ? -3.754 14.799 19.219 1.00 42.12 119 GLN A O 1
ATOM 966 N N . LYS A 1 120 ? -5.405 15.298 20.641 1.00 44.78 120 LYS A N 1
ATOM 967 C CA . LYS A 1 120 ? -6.283 14.185 20.253 1.00 44.78 120 LYS A CA 1
ATOM 968 C C . LYS A 1 120 ? -7.262 14.615 19.152 1.00 44.78 120 LYS A C 1
ATOM 970 O O . LYS A 1 120 ? -8.457 14.339 19.209 1.00 44.78 120 LYS A O 1
ATOM 975 N N . LEU A 1 121 ? -6.755 15.361 18.168 1.00 47.97 121 LEU A N 1
ATOM 976 C CA . LEU A 1 121 ? -7.490 15.648 16.942 1.00 47.97 121 LEU A CA 1
ATOM 977 C C . LEU A 1 121 ? -7.595 14.321 16.189 1.00 47.97 121 LEU A C 1
ATOM 979 O O . LEU A 1 121 ? -6.569 13.771 15.796 1.00 47.97 121 LEU A O 1
ATOM 983 N N . GLY A 1 122 ? -8.816 13.791 16.096 1.00 56.06 122 GLY A N 1
ATOM 984 C CA . GLY A 1 122 ? -9.078 12.424 15.663 1.00 56.06 122 GLY A CA 1
ATOM 985 C C . GLY A 1 122 ? -8.274 12.031 14.427 1.00 56.06 122 GLY A C 1
ATOM 986 O O . GLY A 1 122 ? -8.324 12.711 13.398 1.00 56.06 122 GLY A O 1
ATOM 987 N N . LYS A 1 123 ? -7.474 10.974 14.563 1.00 72.44 123 LYS A N 1
ATOM 988 C CA . LYS A 1 123 ? -6.601 10.510 13.490 1.00 72.44 123 LYS A CA 1
ATOM 989 C C . LYS A 1 123 ? -7.451 9.667 12.550 1.00 72.44 123 LYS A C 1
ATOM 991 O O . LYS A 1 123 ? -8.162 8.768 12.986 1.00 72.44 123 LYS A O 1
ATOM 996 N N . ASP A 1 124 ? -7.364 9.951 11.256 1.00 88.88 124 ASP A N 1
ATOM 997 C CA . ASP A 1 124 ? -7.925 9.098 10.210 1.00 88.88 124 ASP A CA 1
ATOM 998 C C . ASP A 1 124 ? -7.483 7.642 10.432 1.00 88.88 124 ASP A C 1
ATOM 1000 O O . ASP A 1 124 ? -6.298 7.338 10.297 1.00 88.88 124 ASP A O 1
ATOM 1004 N N . ARG A 1 125 ? -8.422 6.749 10.767 1.00 92.62 125 ARG A N 1
ATOM 1005 C CA . ARG A 1 125 ? -8.117 5.337 11.030 1.00 92.62 125 ARG A CA 1
ATOM 1006 C C . ARG A 1 125 ? -7.943 4.600 9.713 1.00 92.62 125 ARG A C 1
ATOM 1008 O O . ARG A 1 125 ? -8.888 4.544 8.923 1.00 92.62 125 ARG A O 1
ATOM 1015 N N . ILE A 1 126 ? -6.795 3.970 9.501 1.00 95.94 126 ILE A N 1
ATOM 1016 C CA . ILE A 1 126 ? -6.544 3.126 8.332 1.00 95.94 126 ILE A CA 1
ATOM 1017 C C . ILE A 1 126 ? -7.314 1.810 8.487 1.00 95.94 126 ILE A C 1
ATOM 1019 O O . ILE A 1 126 ? -7.192 1.095 9.480 1.00 95.94 126 ILE A O 1
ATOM 1023 N N . VAL A 1 127 ? -8.114 1.479 7.475 1.00 96.56 127 VAL A N 1
ATOM 1024 C CA . VAL A 1 127 ? -8.912 0.241 7.415 1.00 96.56 127 VAL A CA 1
ATOM 1025 C C . VAL A 1 127 ? -8.489 -0.678 6.272 1.00 96.56 127 VAL A C 1
ATOM 1027 O O . VAL A 1 127 ? -8.847 -1.855 6.256 1.00 96.56 127 VAL A O 1
ATOM 1030 N N . GLY A 1 128 ? -7.678 -0.179 5.343 1.00 97.38 128 GLY A N 1
ATOM 1031 C CA . GLY A 1 128 ? -7.044 -0.986 4.311 1.00 97.38 128 GLY A CA 1
ATOM 1032 C C . GLY A 1 128 ? -5.899 -0.256 3.629 1.00 97.38 128 GLY A C 1
ATOM 1033 O O . GLY A 1 128 ? -5.795 0.966 3.702 1.00 97.38 128 GLY A O 1
ATOM 1034 N N . CYS A 1 129 ? -5.024 -1.006 2.973 1.00 97.81 129 CYS A N 1
ATOM 1035 C CA . CYS A 1 129 ? -3.879 -0.458 2.259 1.00 97.81 129 CYS A CA 1
ATOM 1036 C C . CYS A 1 129 ? -3.517 -1.334 1.062 1.00 97.81 129 CYS A C 1
ATOM 1038 O O . CYS A 1 129 ? -3.588 -2.561 1.143 1.00 97.81 129 CYS A O 1
ATOM 1040 N N . VAL A 1 130 ? -3.091 -0.690 -0.023 1.00 97.44 130 VAL A N 1
ATOM 1041 C CA . VAL A 1 130 ? -2.353 -1.315 -1.117 1.00 97.44 130 VAL A CA 1
ATOM 1042 C C . VAL A 1 130 ? -1.002 -0.622 -1.266 1.00 97.44 130 VAL A C 1
ATOM 1044 O O . VAL A 1 130 ? -0.919 0.608 -1.312 1.00 97.44 130 VAL A O 1
ATOM 1047 N N . VAL A 1 131 ? 0.055 -1.422 -1.353 1.00 95.56 131 VAL A N 1
ATOM 1048 C CA . VAL A 1 131 ? 1.424 -0.979 -1.612 1.00 95.56 131 VAL A CA 1
ATOM 1049 C C . VAL A 1 131 ? 1.943 -1.715 -2.831 1.00 95.56 131 VAL A C 1
ATOM 1051 O O . VAL A 1 131 ? 1.785 -2.929 -2.953 1.00 95.56 131 VAL A O 1
ATOM 1054 N N . GLY A 1 132 ? 2.600 -0.993 -3.728 1.00 92.75 132 GLY A N 1
ATOM 1055 C CA . GLY A 1 132 ? 3.218 -1.589 -4.899 1.00 92.75 132 GLY A CA 1
ATOM 1056 C C . GLY A 1 132 ? 4.301 -0.716 -5.498 1.00 92.75 132 GLY A C 1
ATOM 1057 O O . GLY A 1 132 ? 4.708 0.294 -4.930 1.00 92.75 132 GLY A O 1
ATOM 1058 N N . THR A 1 133 ? 4.780 -1.112 -6.667 1.00 88.19 133 THR A N 1
ATOM 1059 C CA . THR A 1 133 ? 5.732 -0.330 -7.450 1.00 88.19 133 THR A CA 1
ATOM 1060 C C . THR A 1 133 ? 5.560 -0.617 -8.935 1.00 88.19 133 THR A C 1
ATOM 1062 O O . THR A 1 133 ? 5.129 -1.701 -9.327 1.00 88.19 133 THR A O 1
ATOM 1065 N N . ILE A 1 134 ? 5.900 0.358 -9.773 1.00 85.19 134 ILE A N 1
ATOM 1066 C CA . ILE A 1 134 ? 5.868 0.203 -11.226 1.00 85.19 134 ILE A CA 1
ATOM 1067 C C . ILE A 1 134 ? 7.246 -0.269 -11.686 1.00 85.19 134 ILE A C 1
ATOM 1069 O O . ILE A 1 134 ? 8.251 0.428 -11.528 1.00 85.19 134 ILE A O 1
ATOM 1073 N N . LEU A 1 135 ? 7.285 -1.455 -12.279 1.00 83.50 135 LEU A N 1
ATOM 1074 C CA . LEU A 1 135 ? 8.460 -2.032 -12.915 1.00 83.50 135 LEU A CA 1
ATOM 1075 C C . LEU A 1 135 ? 8.420 -1.732 -14.411 1.00 83.50 135 LEU A C 1
ATOM 1077 O O . LEU A 1 135 ? 7.381 -1.879 -15.052 1.00 83.50 135 LEU A O 1
ATOM 1081 N N . SER A 1 136 ? 9.556 -1.331 -14.978 1.00 83.44 136 SER A N 1
ATOM 1082 C CA . SER A 1 136 ? 9.711 -1.249 -16.431 1.00 83.44 136 SER A CA 1
ATOM 1083 C C . SER A 1 136 ? 10.244 -2.574 -16.960 1.00 83.44 136 SER A C 1
ATOM 1085 O O . SER A 1 136 ? 11.222 -3.103 -16.431 1.00 83.44 136 SER A O 1
ATOM 1087 N N . ALA A 1 137 ? 9.639 -3.059 -18.044 1.00 82.88 137 ALA A N 1
ATOM 1088 C CA . ALA A 1 137 ? 10.033 -4.285 -18.730 1.00 82.88 137 ALA A CA 1
ATOM 1089 C C . ALA A 1 137 ? 11.460 -4.240 -19.312 1.00 82.88 137 ALA A C 1
ATOM 1091 O O . ALA A 1 137 ? 12.019 -5.270 -19.682 1.00 82.88 137 ALA A O 1
ATOM 1092 N N . PHE A 1 138 ? 12.048 -3.045 -19.397 1.00 81.88 138 PHE A N 1
ATOM 1093 C CA . PHE A 1 138 ? 13.376 -2.803 -19.960 1.00 81.88 138 PHE A CA 1
ATOM 1094 C C . PHE A 1 138 ? 14.414 -2.432 -18.894 1.00 81.88 138 PHE A C 1
ATOM 1096 O O . PHE A 1 138 ? 15.565 -2.144 -19.219 1.00 81.88 138 PHE A O 1
ATOM 1103 N N . ARG A 1 139 ? 14.025 -2.408 -17.612 1.00 74.38 139 ARG A N 1
ATOM 1104 C CA . ARG A 1 139 ? 14.935 -2.070 -16.518 1.00 74.38 139 ARG A CA 1
ATOM 1105 C C . ARG A 1 139 ? 15.660 -3.322 -16.032 1.00 74.38 139 ARG A C 1
ATOM 1107 O O . ARG A 1 139 ? 15.036 -4.275 -15.582 1.00 74.38 139 ARG A O 1
ATOM 1114 N N . HIS A 1 140 ? 16.986 -3.273 -16.051 1.00 64.44 140 HIS A N 1
ATOM 1115 C CA . HIS A 1 140 ? 17.863 -4.411 -15.756 1.00 64.44 140 HIS A CA 1
ATOM 1116 C C . HIS A 1 140 ? 17.951 -4.799 -14.271 1.00 64.44 140 HIS A C 1
ATOM 1118 O O . HIS A 1 140 ? 18.642 -5.756 -13.944 1.00 64.44 140 HIS A O 1
ATOM 1124 N N . ASN A 1 141 ? 17.258 -4.097 -13.369 1.00 66.00 141 ASN A N 1
ATOM 1125 C CA . ASN A 1 141 ? 17.366 -4.345 -11.926 1.00 66.00 141 ASN A CA 1
ATOM 1126 C C . ASN A 1 141 ? 16.561 -5.573 -11.461 1.00 66.00 141 ASN A C 1
ATOM 1128 O O . ASN A 1 141 ? 16.801 -6.060 -10.362 1.00 66.00 141 ASN A O 1
ATOM 1132 N N . TYR A 1 142 ? 15.628 -6.077 -12.282 1.00 68.44 142 TYR A N 1
ATOM 1133 C CA . TYR A 1 142 ? 14.781 -7.236 -11.955 1.00 68.44 142 TYR A CA 1
ATOM 1134 C C . TYR A 1 142 ? 14.594 -8.175 -13.159 1.00 68.44 142 TYR A C 1
ATOM 1136 O O . TYR A 1 142 ? 13.459 -8.415 -13.572 1.00 68.44 142 TYR A O 1
ATOM 1144 N N . PRO A 1 143 ? 15.680 -8.679 -13.772 1.00 67.62 143 PRO A N 1
ATOM 1145 C CA . PRO A 1 143 ? 15.594 -9.394 -15.042 1.00 67.62 143 PRO A CA 1
ATOM 1146 C C . PRO A 1 143 ? 14.756 -10.670 -14.909 1.00 67.62 143 PRO A C 1
ATOM 1148 O O . PRO A 1 143 ? 13.829 -10.857 -15.686 1.00 67.62 143 PRO A O 1
ATOM 1151 N N . GLU A 1 144 ? 14.981 -11.468 -13.864 1.00 77.06 144 GLU A N 1
ATOM 1152 C CA . GLU A 1 144 ? 14.246 -12.715 -13.621 1.00 77.06 144 GLU A CA 1
ATOM 1153 C C . GLU A 1 144 ? 12.748 -12.468 -13.375 1.00 77.06 144 GLU A C 1
ATOM 1155 O O . GLU A 1 144 ? 11.894 -13.061 -14.032 1.00 77.06 144 GLU A O 1
ATOM 1160 N N . THR A 1 145 ? 12.404 -11.520 -12.496 1.00 73.19 145 THR A N 1
ATOM 1161 C CA . THR A 1 145 ? 11.007 -11.151 -12.218 1.00 73.19 145 THR A CA 1
ATOM 1162 C C . THR A 1 145 ? 10.296 -10.637 -13.471 1.00 73.19 145 THR A C 1
ATOM 1164 O O . THR A 1 145 ? 9.141 -10.973 -13.717 1.00 73.19 145 THR A O 1
ATOM 1167 N N . VAL A 1 146 ? 10.972 -9.822 -14.283 1.00 77.81 146 VAL A N 1
ATOM 1168 C CA . VAL A 1 146 ? 10.402 -9.273 -15.518 1.00 77.81 146 VAL A CA 1
ATOM 1169 C C . VAL A 1 146 ? 10.248 -10.353 -16.593 1.00 77.81 146 VAL A C 1
ATOM 1171 O O . VAL A 1 146 ? 9.252 -10.337 -17.308 1.00 77.81 146 VAL A O 1
ATOM 1174 N N . GLU A 1 147 ? 11.191 -11.290 -16.720 1.00 79.06 147 GLU A N 1
ATOM 1175 C CA . GLU A 1 147 ? 11.092 -12.426 -17.655 1.00 79.06 147 GLU A CA 1
ATOM 1176 C C . GLU A 1 147 ? 9.944 -13.369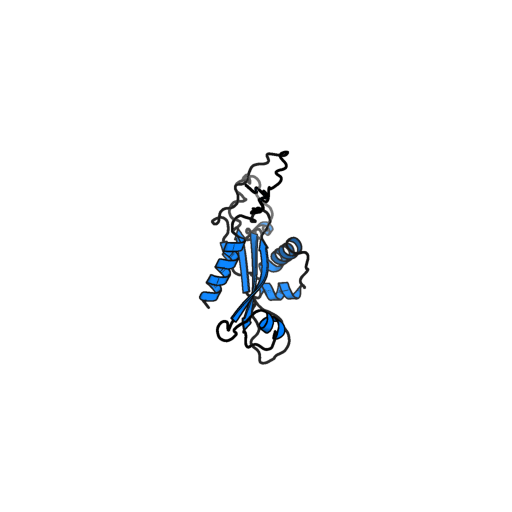 -17.307 1.00 79.06 147 GLU A C 1
ATOM 1178 O O . GLU A 1 147 ? 9.226 -13.811 -18.201 1.00 79.06 147 GLU A O 1
ATOM 1183 N N . LEU A 1 148 ? 9.729 -13.632 -16.018 1.00 81.75 148 LEU A N 1
ATOM 1184 C CA . LEU A 1 148 ? 8.656 -14.515 -15.564 1.00 81.75 148 LEU A CA 1
ATOM 1185 C C . LEU A 1 148 ? 7.267 -13.873 -15.669 1.00 81.75 148 LEU A C 1
ATOM 1187 O O . LEU A 1 148 ? 6.286 -14.573 -15.917 1.00 81.75 148 LEU A O 1
ATOM 1191 N N . LEU A 1 149 ? 7.163 -12.555 -15.464 1.00 81.44 149 LEU A N 1
ATOM 1192 C CA . LEU A 1 149 ? 5.871 -11.869 -15.354 1.00 81.44 149 LEU A CA 1
ATOM 1193 C C . LEU A 1 149 ? 5.432 -11.140 -16.634 1.00 81.44 149 LEU A C 1
ATOM 1195 O O . LEU A 1 149 ? 4.240 -10.872 -16.788 1.00 81.44 149 LEU A O 1
ATOM 1199 N N . ILE A 1 150 ? 6.350 -10.808 -17.551 1.00 82.19 150 ILE A N 1
ATOM 1200 C CA . ILE A 1 150 ? 6.049 -10.034 -18.766 1.00 82.19 150 ILE A CA 1
ATOM 1201 C C . ILE A 1 150 ? 6.340 -10.867 -20.018 1.00 82.19 150 ILE A C 1
ATOM 1203 O O . ILE A 1 150 ? 7.456 -10.878 -20.531 1.00 82.19 150 ILE A O 1
ATOM 1207 N N . GLN A 1 151 ? 5.299 -11.519 -20.543 1.00 79.75 151 GLN A N 1
ATOM 1208 C CA . GLN A 1 151 ? 5.386 -12.358 -21.747 1.00 79.75 151 GLN A CA 1
ATOM 1209 C C . GLN A 1 151 ? 5.759 -11.564 -23.009 1.00 79.75 151 GLN A C 1
ATOM 1211 O O . GLN A 1 151 ? 6.589 -12.004 -23.799 1.00 79.75 151 GLN A O 1
ATOM 1216 N N . ASP A 1 152 ? 5.152 -10.389 -23.197 1.00 85.25 152 ASP A N 1
ATOM 1217 C CA . ASP A 1 152 ? 5.422 -9.494 -24.324 1.00 85.25 152 ASP A CA 1
ATOM 1218 C C . ASP A 1 152 ? 5.781 -8.103 -23.795 1.00 85.25 152 ASP A C 1
ATOM 1220 O O . ASP A 1 152 ? 4.915 -7.300 -23.439 1.00 85.25 152 ASP A O 1
ATOM 1224 N N . ARG A 1 153 ? 7.086 -7.823 -23.744 1.00 84.38 153 ARG A N 1
ATOM 1225 C CA . ARG A 1 153 ? 7.642 -6.560 -23.235 1.00 84.38 153 ARG A CA 1
ATOM 1226 C C . ARG A 1 153 ? 7.315 -5.353 -24.113 1.00 84.38 153 ARG A C 1
ATOM 1228 O O . ARG A 1 153 ? 7.342 -4.230 -23.618 1.00 84.38 153 ARG A O 1
ATOM 1235 N N . GLN A 1 154 ? 7.020 -5.563 -25.397 1.00 85.00 154 GLN A N 1
ATOM 1236 C CA . GLN A 1 154 ? 6.645 -4.479 -26.308 1.00 85.00 154 GLN A CA 1
ATOM 1237 C C . GLN A 1 154 ? 5.193 -4.068 -26.076 1.00 85.00 154 GLN A C 1
ATOM 1239 O O . GLN A 1 154 ? 4.876 -2.881 -26.024 1.00 85.00 154 GLN A O 1
ATOM 1244 N N . ARG A 1 155 ? 4.312 -5.051 -25.871 1.00 87.19 155 ARG A N 1
ATOM 1245 C CA . ARG A 1 155 ? 2.901 -4.811 -25.554 1.00 87.19 155 ARG A CA 1
ATOM 1246 C C . ARG A 1 155 ? 2.682 -4.354 -24.110 1.00 87.19 155 ARG A C 1
ATOM 1248 O O . ARG A 1 155 ? 1.770 -3.571 -23.848 1.00 87.19 155 ARG A O 1
ATOM 1255 N N . HIS A 1 156 ? 3.509 -4.827 -23.181 1.00 86.06 156 HIS A N 1
ATOM 1256 C CA . HIS A 1 156 ? 3.416 -4.538 -21.751 1.00 86.06 156 HIS A CA 1
ATOM 1257 C C . HIS A 1 156 ? 4.729 -3.928 -21.230 1.00 86.06 156 HIS A C 1
ATOM 1259 O O . HIS A 1 156 ? 5.481 -4.586 -20.512 1.00 86.06 156 HIS A O 1
ATOM 1265 N N . PRO A 1 157 ? 5.021 -2.656 -21.571 1.00 85.56 157 PRO A N 1
ATOM 1266 C CA . PRO A 1 157 ? 6.282 -2.001 -21.208 1.00 85.56 157 PRO A CA 1
ATOM 1267 C C . PRO A 1 157 ? 6.418 -1.716 -19.704 1.00 85.56 157 PRO A C 1
ATOM 1269 O O . PRO A 1 157 ? 7.523 -1.455 -19.218 1.00 85.56 157 PRO A O 1
ATOM 1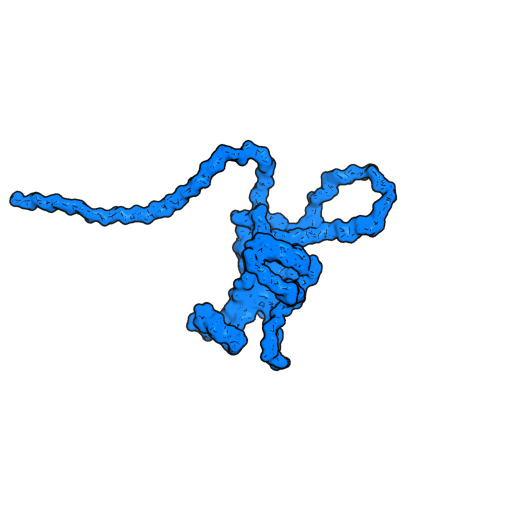272 N N . HIS A 1 158 ? 5.308 -1.768 -18.965 1.00 84.25 158 HIS A N 1
ATOM 1273 C CA . HIS A 1 158 ? 5.247 -1.522 -17.530 1.00 84.25 158 HIS A CA 1
ATOM 1274 C C . HIS A 1 158 ? 4.382 -2.576 -16.839 1.00 84.25 158 HIS A C 1
ATOM 1276 O O . HIS A 1 158 ? 3.345 -2.982 -17.366 1.00 84.25 158 HIS A O 1
ATOM 1282 N N . LEU A 1 159 ? 4.789 -2.968 -15.635 1.00 85.81 159 LEU A N 1
ATOM 1283 C CA . LEU A 1 159 ? 4.059 -3.866 -14.749 1.00 85.81 159 LEU A CA 1
ATOM 1284 C C . LEU A 1 159 ? 3.874 -3.182 -13.397 1.00 85.81 159 LEU A C 1
ATOM 1286 O O . LEU A 1 159 ? 4.843 -2.716 -12.802 1.00 85.81 159 LEU A O 1
ATOM 1290 N N . PHE A 1 160 ? 2.645 -3.149 -12.889 1.00 88.00 160 PHE A N 1
ATOM 1291 C CA . PHE A 1 160 ? 2.399 -2.744 -11.510 1.00 88.00 160 PHE A CA 1
ATOM 1292 C C . PHE A 1 160 ? 2.524 -3.963 -10.592 1.00 88.00 160 PHE A C 1
ATOM 1294 O O . PHE A 1 160 ? 1.671 -4.849 -10.606 1.00 88.00 160 PHE A O 1
ATOM 1301 N N . TYR A 1 161 ? 3.600 -4.021 -9.812 1.00 88.25 161 TYR A N 1
ATOM 1302 C CA . TYR A 1 161 ? 3.854 -5.090 -8.855 1.00 88.25 161 TYR A CA 1
ATOM 1303 C C . TYR A 1 161 ? 3.260 -4.724 -7.492 1.00 88.25 161 TYR A C 1
ATOM 1305 O O . TYR A 1 161 ? 3.769 -3.833 -6.810 1.00 88.25 161 TYR A O 1
ATOM 1313 N N . ILE A 1 162 ? 2.181 -5.406 -7.100 1.00 92.50 162 ILE A N 1
ATOM 1314 C CA . ILE A 1 162 ? 1.589 -5.274 -5.763 1.00 92.50 162 ILE A CA 1
ATOM 1315 C C . ILE A 1 162 ? 2.475 -6.030 -4.775 1.00 92.50 162 ILE A C 1
ATOM 1317 O O . ILE A 1 162 ? 2.680 -7.232 -4.908 1.00 92.50 162 ILE A O 1
ATOM 1321 N N . MET A 1 163 ? 2.981 -5.314 -3.776 1.00 92.38 163 MET A N 1
ATOM 1322 C CA . MET A 1 163 ? 3.807 -5.865 -2.706 1.00 92.38 163 MET A CA 1
ATOM 1323 C C . MET A 1 163 ? 2.949 -6.327 -1.531 1.00 92.38 163 MET A C 1
ATOM 1325 O O . MET A 1 163 ? 3.144 -7.429 -1.027 1.00 92.38 163 MET A O 1
ATOM 1329 N N . THR A 1 164 ? 1.999 -5.492 -1.102 1.00 95.12 164 THR A N 1
ATOM 1330 C CA . THR A 1 164 ? 1.052 -5.823 -0.032 1.00 95.12 164 THR A CA 1
ATOM 1331 C C . THR A 1 164 ? -0.333 -5.281 -0.361 1.00 95.12 164 THR A C 1
ATOM 1333 O O . THR A 1 164 ? -0.489 -4.208 -0.947 1.00 95.12 164 THR A O 1
ATOM 1336 N N . LEU A 1 165 ? -1.357 -6.044 0.011 1.00 97.31 165 LEU A N 1
ATOM 1337 C CA . LEU A 1 165 ? -2.755 -5.634 -0.029 1.00 97.31 165 LEU A CA 1
ATOM 1338 C C . LEU A 1 165 ? -3.439 -6.221 1.197 1.00 97.31 165 LEU A C 1
ATOM 1340 O O . LEU A 1 165 ? -3.476 -7.440 1.354 1.00 97.31 165 LEU A O 1
ATOM 1344 N N . GLY A 1 166 ? -3.980 -5.364 2.054 1.00 96.56 166 GLY A N 1
ATOM 1345 C CA . GLY A 1 166 ? -4.610 -5.804 3.291 1.00 96.56 166 GLY A CA 1
ATOM 1346 C C . GLY A 1 166 ? -5.754 -4.905 3.724 1.00 96.56 166 GLY A C 1
ATOM 1347 O O . GLY A 1 166 ? -5.862 -3.748 3.313 1.00 96.56 166 GLY A O 1
ATOM 1348 N N . SER A 1 167 ? -6.625 -5.472 4.552 1.00 96.88 167 SER A N 1
ATOM 1349 C CA . SER A 1 167 ? -7.705 -4.759 5.218 1.00 96.88 167 SER A CA 1
ATOM 1350 C C . SER A 1 167 ? -7.944 -5.329 6.609 1.00 96.88 167 SER A C 1
ATOM 1352 O O . SER A 1 167 ? -7.796 -6.540 6.837 1.00 96.88 167 SER A O 1
ATOM 1354 N N . VAL A 1 168 ? -8.384 -4.457 7.514 1.00 95.25 168 VAL A N 1
ATOM 1355 C CA . VAL A 1 168 ? -8.848 -4.862 8.845 1.00 95.25 168 VAL A CA 1
ATOM 1356 C C . VAL A 1 168 ? -10.066 -5.777 8.716 1.00 95.25 168 VAL A C 1
ATOM 1358 O O . VAL A 1 168 ? -10.811 -5.701 7.733 1.00 95.25 168 VAL A O 1
ATOM 1361 N N . GLU A 1 169 ? -10.264 -6.653 9.698 1.00 94.06 169 GLU A N 1
ATOM 1362 C CA . GLU A 1 169 ? -11.246 -7.739 9.635 1.00 94.06 169 GLU A CA 1
ATOM 1363 C C . GLU A 1 169 ? -12.681 -7.260 9.371 1.00 94.06 169 GLU A C 1
ATOM 1365 O O . GLU A 1 169 ? -13.320 -7.750 8.439 1.00 94.06 169 GLU A O 1
ATOM 1370 N N . ASP A 1 170 ? -13.132 -6.231 10.091 1.00 92.19 170 ASP A N 1
ATOM 1371 C CA . ASP A 1 170 ? -14.481 -5.656 9.961 1.00 92.19 170 ASP A CA 1
ATOM 1372 C C . ASP A 1 170 ? -14.796 -5.122 8.551 1.00 92.19 170 ASP A C 1
ATOM 1374 O O . ASP A 1 170 ? -15.961 -4.986 8.178 1.00 92.19 170 ASP A O 1
ATOM 1378 N N . TYR A 1 171 ? -13.764 -4.821 7.755 1.00 94.38 171 TYR A N 1
ATOM 1379 C CA . TYR A 1 171 ? -13.877 -4.286 6.394 1.00 94.38 171 TYR A CA 1
ATOM 1380 C C . TYR A 1 171 ? -13.508 -5.334 5.331 1.00 94.38 171 TYR A C 1
ATOM 1382 O O . TYR A 1 171 ? -13.305 -5.019 4.155 1.00 94.38 171 TYR A O 1
ATOM 1390 N N . ARG A 1 172 ? -13.419 -6.613 5.712 1.00 93.44 172 ARG A N 1
ATOM 1391 C CA . ARG A 1 172 ? -13.281 -7.716 4.756 1.00 93.44 172 ARG A CA 1
ATOM 1392 C C . ARG A 1 172 ? -14.630 -8.059 4.138 1.00 93.44 172 ARG A C 1
ATOM 1394 O O . ARG A 1 172 ? -15.703 -7.792 4.674 1.00 93.44 172 ARG A O 1
ATOM 1401 N N . LYS A 1 173 ? -14.577 -8.686 2.961 1.00 93.88 173 LYS A N 1
ATOM 1402 C CA . LYS A 1 173 ? -15.748 -9.168 2.209 1.00 93.88 173 LYS A CA 1
ATOM 1403 C C . LYS A 1 173 ? -16.767 -8.075 1.828 1.00 93.88 173 LYS A C 1
ATOM 1405 O O . LYS A 1 173 ? -17.816 -8.432 1.304 1.00 93.88 173 LYS A O 1
ATOM 1410 N N . CYS A 1 174 ? -16.507 -6.779 2.033 1.00 92.69 174 CYS A N 1
ATOM 1411 C CA . CYS A 1 174 ? -17.392 -5.664 1.641 1.00 92.69 174 CYS A CA 1
ATOM 1412 C C . CYS A 1 174 ? -16.968 -4.935 0.355 1.00 92.69 174 CYS A C 1
ATOM 1414 O O . CYS A 1 174 ? -17.530 -3.901 0.023 1.00 92.69 174 CYS A O 1
ATOM 1416 N N . GLY A 1 175 ? -15.997 -5.479 -0.385 1.00 94.94 175 GLY A N 1
ATOM 1417 C CA . GLY A 1 175 ? -15.514 -4.889 -1.638 1.00 94.94 175 GLY A CA 1
ATOM 1418 C C . GLY A 1 175 ? -14.354 -3.904 -1.477 1.00 94.94 175 GLY A C 1
ATOM 1419 O O . GLY A 1 175 ? -13.760 -3.533 -2.486 1.00 94.94 175 GLY A O 1
ATOM 1420 N N . LEU A 1 176 ? -13.954 -3.564 -0.244 1.00 96.12 176 LEU A N 1
ATOM 1421 C CA . LEU A 1 176 ? -12.860 -2.625 0.031 1.00 96.12 176 LEU A CA 1
ATOM 1422 C C . LEU A 1 176 ? -11.556 -2.968 -0.717 1.00 96.12 176 LEU A C 1
ATOM 1424 O O . LEU A 1 176 ? -10.963 -2.108 -1.363 1.00 96.12 176 LEU A O 1
ATOM 1428 N N . GLY A 1 177 ? -11.123 -4.233 -0.679 1.00 96.12 177 GLY A N 1
ATOM 1429 C CA . GLY A 1 177 ? -9.918 -4.672 -1.395 1.00 96.12 177 GLY A CA 1
ATOM 1430 C C . GLY A 1 177 ? -10.020 -4.462 -2.909 1.00 96.12 177 GLY A C 1
ATOM 1431 O O . GLY A 1 177 ? -9.073 -4.003 -3.541 1.00 96.12 177 GLY A O 1
ATOM 1432 N N . SER A 1 178 ? -11.190 -4.724 -3.496 1.00 96.00 178 SER A N 1
ATOM 1433 C CA . SER A 1 178 ? -11.433 -4.472 -4.919 1.00 96.00 178 SER A CA 1
ATOM 1434 C C . SER A 1 178 ? -11.409 -2.980 -5.248 1.00 96.00 178 SER A C 1
ATOM 1436 O O . SER A 1 178 ? -10.913 -2.603 -6.307 1.00 96.00 178 SER A O 1
ATOM 1438 N N . GLU A 1 179 ? -11.915 -2.122 -4.362 1.00 96.88 179 GLU A N 1
ATOM 1439 C CA . GLU A 1 179 ? -11.854 -0.671 -4.545 1.00 96.88 179 GLU A CA 1
ATOM 1440 C C . GLU A 1 179 ? -10.432 -0.117 -4.421 1.00 96.88 179 GLU A C 1
ATOM 1442 O O . GLU A 1 179 ? -10.058 0.723 -5.234 1.00 96.88 179 GLU A O 1
ATOM 1447 N N . LEU A 1 180 ? -9.605 -0.635 -3.504 1.00 96.81 180 LEU A N 1
ATOM 1448 C CA . LEU A 1 180 ? -8.180 -0.283 -3.420 1.00 96.81 180 LEU A CA 1
ATOM 1449 C C . LEU A 1 180 ? -7.444 -0.575 -4.736 1.00 96.81 180 LEU A C 1
ATOM 1451 O O . LEU A 1 180 ? -6.675 0.254 -5.220 1.00 96.81 180 LEU A O 1
ATOM 1455 N N . ILE A 1 181 ? -7.718 -1.727 -5.354 1.00 95.81 181 ILE A N 1
ATOM 1456 C CA . ILE A 1 181 ? -7.126 -2.081 -6.650 1.00 95.81 181 ILE A CA 1
ATOM 1457 C C . ILE A 1 181 ? -7.650 -1.186 -7.777 1.00 95.81 181 ILE A C 1
ATOM 1459 O O . ILE A 1 181 ? -6.859 -0.692 -8.580 1.00 95.81 181 ILE A O 1
ATOM 1463 N N . LYS A 1 182 ? -8.962 -0.920 -7.833 1.00 94.81 182 LYS A N 1
ATOM 1464 C CA . LYS A 1 182 ? -9.532 0.025 -8.811 1.00 94.81 182 LYS A CA 1
ATOM 1465 C C . LYS A 1 182 ? -8.897 1.407 -8.678 1.00 94.81 182 LYS A C 1
ATOM 1467 O O . LYS A 1 182 ? -8.480 1.982 -9.679 1.00 94.81 182 LYS A O 1
ATOM 1472 N N . LYS A 1 183 ? -8.753 1.895 -7.445 1.00 94.25 183 LYS A N 1
ATOM 1473 C CA . LYS A 1 183 ? -8.121 3.176 -7.137 1.00 94.25 183 LYS A CA 1
ATOM 1474 C C . LYS A 1 183 ? -6.668 3.223 -7.613 1.00 94.25 183 LYS A C 1
ATOM 1476 O O . LYS A 1 183 ? -6.275 4.188 -8.261 1.00 94.25 183 LYS A O 1
ATOM 1481 N N . CYS A 1 184 ? -5.913 2.149 -7.390 1.00 91.69 184 CYS A N 1
ATOM 1482 C CA . CYS A 1 184 ? -4.559 2.000 -7.918 1.00 91.69 184 CYS A CA 1
ATOM 1483 C C . CYS A 1 184 ? -4.504 2.123 -9.449 1.00 91.69 184 CYS A C 1
ATOM 1485 O O . CYS A 1 184 ? -3.663 2.848 -9.981 1.00 91.69 184 CYS A O 1
ATOM 1487 N N . PHE A 1 185 ? -5.408 1.451 -10.168 1.00 89.69 185 PHE A N 1
ATOM 1488 C CA . PHE A 1 185 ? -5.485 1.567 -11.627 1.00 89.69 185 PHE A CA 1
ATOM 1489 C C . PHE A 1 185 ? -5.853 2.983 -12.085 1.00 89.69 185 PHE A C 1
ATOM 1491 O O . PHE A 1 185 ? -5.294 3.478 -13.063 1.00 89.69 185 PHE A O 1
ATOM 1498 N N . GLU A 1 186 ? -6.790 3.640 -11.404 1.00 91.50 186 GLU A N 1
ATOM 1499 C CA . GLU A 1 186 ? -7.203 5.008 -11.726 1.00 91.50 186 GLU A CA 1
ATOM 1500 C C . GLU A 1 186 ? -6.084 6.026 -11.523 1.00 91.50 186 GLU A C 1
ATOM 1502 O O . GLU A 1 186 ? -5.916 6.913 -12.359 1.00 91.50 186 GLU A O 1
ATOM 1507 N N . ASP A 1 187 ? -5.332 5.908 -10.429 1.00 88.19 187 ASP A N 1
ATOM 1508 C CA . ASP A 1 187 ? -4.208 6.797 -10.145 1.00 88.19 187 ASP A CA 1
ATOM 1509 C C . ASP A 1 187 ? -3.095 6.600 -11.176 1.00 88.19 187 ASP A C 1
ATOM 1511 O O . ASP A 1 187 ? -2.578 7.580 -11.705 1.00 88.19 187 ASP A O 1
ATOM 1515 N N . TYR A 1 188 ? -2.807 5.350 -11.554 1.00 80.00 188 TYR A N 1
ATOM 1516 C CA . TYR A 1 188 ? -1.819 5.053 -12.589 1.00 80.00 188 TYR A CA 1
ATOM 1517 C C . TYR A 1 188 ? -2.193 5.630 -13.961 1.00 80.00 188 TYR A C 1
ATOM 1519 O O . TYR A 1 188 ? -1.333 6.154 -14.656 1.00 80.00 188 TYR A O 1
ATOM 1527 N N . ARG A 1 189 ? -3.473 5.581 -14.359 1.00 79.06 189 ARG A N 1
ATOM 1528 C CA . ARG A 1 189 ? -3.925 6.126 -15.656 1.00 79.06 189 ARG A CA 1
ATOM 1529 C C . ARG A 1 189 ? -3.853 7.654 -15.754 1.00 79.06 189 ARG A C 1
ATOM 1531 O O . ARG A 1 189 ? -4.026 8.176 -16.852 1.00 79.06 189 ARG A O 1
ATOM 1538 N N . LYS A 1 190 ? -3.701 8.359 -14.631 1.00 74.12 190 LYS A N 1
ATOM 1539 C CA . LYS A 1 190 ? -3.639 9.830 -14.571 1.00 74.12 190 LYS A CA 1
ATOM 1540 C C . LYS A 1 190 ? -2.209 10.376 -14.617 1.00 74.12 190 LYS A C 1
ATOM 1542 O O . LYS A 1 190 ? -2.057 11.588 -14.763 1.00 74.12 190 LYS A O 1
ATOM 1547 N N . CYS A 1 191 ? -1.206 9.517 -14.456 1.00 54.53 191 CYS A N 1
ATOM 1548 C CA . CYS A 1 191 ? 0.213 9.846 -14.588 1.00 54.53 191 CYS A CA 1
ATOM 1549 C C . CYS A 1 191 ? 0.679 9.696 -16.039 1.00 54.53 191 CYS A C 1
ATOM 1551 O O . CYS A 1 191 ? 1.586 10.469 -16.419 1.00 54.53 191 CYS A O 1
#

Radius of gyration: 25.39 Å; chains: 1; bounding box: 56×85×66 Å

pLDDT: mean 73.66, std 22.6, range [28.11, 97.81]

InterPro domains:
  IPR016181 Acyl-CoA N-acyltrans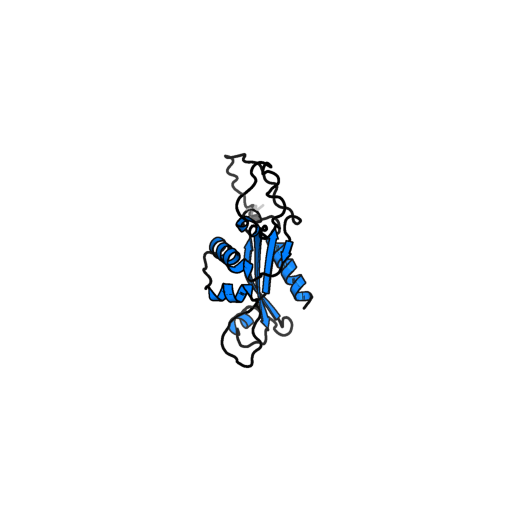ferase [SSF55729] (34-189)
  IPR045141 N-alpha-acetyltransferase 60-like [PTHR14744] (36-184)

Secondary structure (DSSP, 8-state):
-----------------PPP-------S---PPPPTTS-EEE---GGGHHHHHHHHHHH-SSPPPHHHHHHHTTTEE-----TTSPPEEEEEEEEEE---SS-TT--S------GGGGG-----EEEEEEEEEEEETT-TTSHHHHHHH-S-TTT--EEEEEEEEEE-GGGTTSSHHHHHHHHHHHHHTT-

Foldseek 3Di:
DDDDDDDDDDDPDPPPPDDDDDDDDDDDDPPDQDAPVQKDKDAAAPVCLVVVQVQCVVWDVDHDDSVVSVCRNVQFDDDDDDPPDDTWGKGKMFIWGFPDPPPPDDDPDDDDDDPPVVVPRPDTHTFWMWMWTKDALPDPPCVPVSVVPPPDCVVDRIDTGTPDIDGDPSNPPNCPSVVNVVVVVVVVVVD

Organism: NCBI:txid420281

Sequence (191 aa):
ETKSTSPNGTEEHDAVISFYEDEENKPLVSKGKPSSSDWKFRPLHVGDREEIKSLHEEWFPVRYNESFYDSLVRNKFSSQKDENSKPQELYSCVAYVPEKLASNGINEASRCQDIETAQKLGKDRIVGCVVGTILSAFRHNYPETVELLIQDRQRHPHLFYIMTLGSVEDYRKCGLGSELIKKCFEDYRKC